Protein AF-A0A936EUE0-F1 (afdb_monomer)

Nearest PDB structures (foldseek):
  9bra-assembly1_2  TM=5.505E-01  e=9.165E+00  Mus musculus

Radius of gyration: 19.68 Å; Cα contacts (8 Å, |Δi|>4): 523; chains: 1; bounding box: 48×33×55 Å

Foldseek 3Di:
DADADDLVVLLVVVVCLDVVLAFFKKKWFADDADDPDQPDDDDHDTFWIWGAGRCFWARQDDRRKIKGDDWTKTFTAAWDFGQKMFIHHNVNPGTSDIKTEWEKDKFFFAAKFDPFFQKTFGPAPPPADFFWAKDWPQDDPRWTFHDDDGTITGIPGGRHHIDGGRTIMMTIDPPIPHYDNGRGHHGGDMDTDPIDMDGGPHD

Sequence (203 aa):
MTIQLGVTLRNALLATYESTIGTSPKRRYYSGTKPTVCSASATGTLLVEMTLPSDWMDAPSGSGGAAKLGTWSGTALADGTAGYYRIYDSAGTTCHEQGTVTQAFGLTTSGTTTAPSNVLNFASTTGVTVGMPIFGSGVLTGATVAGVTSTTVTMSAATVIGVGSGVTITFGDYTGDETMSATALTSGQTVTVDYRLLTAPGP

Structure (mmCIF, N/CA/C/O backbone):
data_AF-A0A936EUE0-F1
#
_entry.id   AF-A0A936EUE0-F1
#
loop_
_atom_site.group_PDB
_atom_site.id
_atom_site.type_symbol
_atom_site.label_atom_id
_atom_site.label_alt_id
_atom_site.label_comp_id
_atom_site.label_asym_id
_atom_site.label_entity_id
_atom_site.label_seq_id
_atom_site.pdbx_PDB_ins_code
_atom_site.Cartn_x
_atom_site.Cartn_y
_atom_site.Cartn_z
_atom_site.occupancy
_atom_site.B_iso_or_equiv
_atom_site.auth_seq_id
_atom_site.auth_comp_id
_atom_site.auth_asym_id
_atom_site.auth_atom_id
_atom_site.pdbx_PDB_model_num
ATOM 1 N N . MET A 1 1 ? 22.825 -1.059 5.328 1.00 56.56 1 MET A N 1
ATOM 2 C CA . MET A 1 1 ? 24.136 -0.372 5.357 1.00 56.56 1 MET A CA 1
ATOM 3 C C . MET A 1 1 ? 24.054 0.784 6.333 1.00 56.56 1 MET A C 1
ATOM 5 O O . MET A 1 1 ? 23.160 1.604 6.191 1.00 56.56 1 MET A O 1
ATOM 9 N N . THR A 1 2 ? 24.952 0.843 7.311 1.00 71.75 2 THR A N 1
ATOM 10 C CA . THR A 1 2 ? 25.110 1.984 8.226 1.00 71.75 2 THR A CA 1
ATOM 11 C C . THR A 1 2 ? 26.154 2.941 7.651 1.00 71.75 2 THR A C 1
ATOM 13 O O . THR A 1 2 ? 27.266 3.039 8.163 1.00 71.75 2 THR A O 1
ATOM 16 N N . ILE A 1 3 ? 25.833 3.577 6.523 1.00 81.69 3 ILE A N 1
ATOM 17 C CA . ILE A 1 3 ? 26.647 4.655 5.948 1.00 81.69 3 ILE A CA 1
ATOM 18 C C . ILE A 1 3 ? 25.795 5.913 5.838 1.00 81.69 3 ILE A C 1
ATOM 20 O O . ILE A 1 3 ? 24.583 5.819 5.638 1.00 81.69 3 ILE A O 1
ATOM 24 N N . GLN A 1 4 ? 26.430 7.074 5.962 1.00 86.69 4 GLN A N 1
ATOM 25 C CA . GLN A 1 4 ? 25.782 8.360 5.751 1.00 86.69 4 GLN A CA 1
ATOM 26 C C . GLN A 1 4 ? 26.153 8.892 4.369 1.00 86.69 4 GLN A C 1
ATOM 28 O O . GLN A 1 4 ? 27.327 8.904 3.997 1.00 86.69 4 GLN A O 1
ATOM 33 N N . LEU A 1 5 ? 25.151 9.306 3.600 1.00 89.25 5 LEU A N 1
ATOM 34 C CA . LEU A 1 5 ? 25.332 9.825 2.250 1.00 89.25 5 LEU A CA 1
ATOM 35 C C . LEU A 1 5 ? 25.067 11.330 2.249 1.00 89.25 5 LEU A C 1
ATOM 37 O O . LEU A 1 5 ? 24.089 11.794 2.828 1.00 89.25 5 LEU A O 1
ATOM 41 N N . GLY A 1 6 ? 25.913 12.097 1.561 1.00 91.00 6 GLY A N 1
ATOM 42 C CA . GLY A 1 6 ? 25.664 13.523 1.359 1.00 91.00 6 GLY A CA 1
ATOM 43 C C . GLY A 1 6 ? 24.416 13.769 0.503 1.00 91.00 6 GLY A C 1
ATOM 44 O O . GLY A 1 6 ? 24.079 12.957 -0.361 1.00 91.00 6 GLY A O 1
ATOM 45 N N . VAL A 1 7 ? 23.769 14.921 0.702 1.00 91.88 7 VAL A N 1
ATOM 46 C CA . VAL A 1 7 ? 22.520 15.320 0.019 1.00 91.88 7 VAL A CA 1
ATOM 47 C C . VAL A 1 7 ? 22.589 15.128 -1.498 1.00 91.88 7 VAL A C 1
ATOM 49 O O . VAL A 1 7 ? 21.682 14.540 -2.080 1.00 91.88 7 VAL A O 1
ATOM 52 N N . THR A 1 8 ? 23.686 15.546 -2.139 1.00 92.81 8 THR A N 1
ATOM 53 C CA . THR A 1 8 ? 23.858 15.429 -3.597 1.00 92.81 8 THR A CA 1
ATOM 54 C C . THR A 1 8 ? 23.782 13.983 -4.080 1.00 92.81 8 THR A C 1
ATOM 56 O O . THR A 1 8 ? 23.092 13.699 -5.055 1.00 92.81 8 THR A O 1
ATOM 59 N N . LEU A 1 9 ? 24.451 13.054 -3.390 1.00 92.12 9 LEU A N 1
ATOM 60 C CA . LEU A 1 9 ? 24.430 11.641 -3.768 1.00 92.12 9 LEU A CA 1
ATOM 61 C C . LEU A 1 9 ? 23.059 11.017 -3.492 1.00 92.12 9 LEU A C 1
ATOM 63 O O . LEU A 1 9 ? 22.558 10.257 -4.314 1.00 92.12 9 LEU A O 1
ATOM 67 N N . ARG A 1 10 ? 22.414 11.376 -2.378 1.00 92.81 10 ARG A N 1
ATOM 68 C CA . ARG A 1 10 ? 21.057 10.910 -2.054 1.00 92.81 10 ARG A CA 1
ATOM 69 C C . ARG A 1 10 ? 20.040 11.332 -3.112 1.00 92.81 10 ARG A C 1
ATOM 71 O O . ARG A 1 10 ? 19.268 10.500 -3.578 1.00 92.81 10 ARG A O 1
ATOM 78 N N . ASN A 1 11 ? 20.094 12.587 -3.546 1.00 92.56 11 ASN A N 1
ATOM 79 C CA . ASN A 1 11 ? 19.243 13.091 -4.620 1.00 92.56 11 ASN A CA 1
ATOM 80 C C . ASN A 1 11 ? 19.559 12.405 -5.959 1.00 92.56 11 ASN A C 1
ATOM 82 O O . ASN A 1 11 ? 18.643 12.000 -6.668 1.00 92.56 11 ASN A O 1
ATOM 86 N N . ALA A 1 12 ? 20.840 12.201 -6.285 1.00 93.62 12 ALA A N 1
ATOM 87 C CA . ALA A 1 12 ? 21.243 11.510 -7.510 1.00 93.62 12 ALA A CA 1
ATOM 88 C C . ALA A 1 12 ? 20.758 10.047 -7.563 1.00 93.62 12 ALA A C 1
ATOM 90 O O . ALA A 1 12 ? 20.361 9.575 -8.629 1.00 93.62 12 ALA A O 1
ATOM 91 N N . LEU A 1 13 ? 20.740 9.337 -6.427 1.00 93.00 13 LEU A N 1
ATOM 92 C CA . LEU A 1 13 ? 20.191 7.977 -6.345 1.00 93.00 13 LEU A CA 1
ATOM 93 C C . LEU A 1 13 ? 18.698 7.947 -6.691 1.00 93.00 13 LEU A C 1
ATOM 95 O O . LEU A 1 13 ? 18.272 7.082 -7.452 1.00 93.00 13 LEU A O 1
ATOM 99 N N . LEU A 1 14 ? 17.917 8.903 -6.183 1.00 92.62 14 LEU A N 1
ATOM 100 C CA . LEU A 1 14 ? 16.487 8.993 -6.491 1.00 92.62 14 LEU A CA 1
ATOM 101 C C . LEU A 1 14 ? 16.227 9.393 -7.949 1.00 92.62 14 LEU A C 1
ATOM 103 O O . LEU A 1 14 ? 15.373 8.794 -8.595 1.00 92.62 14 LEU A O 1
ATOM 107 N N . ALA A 1 15 ? 17.009 10.324 -8.500 1.00 93.12 15 ALA A N 1
ATOM 108 C CA . ALA A 1 15 ? 16.908 10.693 -9.914 1.00 93.12 15 ALA A CA 1
ATOM 109 C C . ALA A 1 15 ? 17.251 9.507 -10.838 1.00 93.12 15 ALA A C 1
ATOM 111 O O . ALA A 1 15 ? 16.615 9.277 -11.869 1.00 93.12 15 ALA A O 1
ATOM 112 N N . THR A 1 16 ? 18.248 8.706 -10.449 1.00 94.88 16 THR A N 1
ATOM 113 C CA . THR A 1 16 ? 18.606 7.475 -11.168 1.00 94.88 16 THR A CA 1
ATOM 114 C C . THR A 1 16 ? 17.489 6.441 -11.078 1.00 94.88 16 THR A C 1
ATOM 116 O O . THR A 1 16 ? 17.199 5.762 -12.058 1.00 94.88 16 THR A O 1
ATOM 119 N N . TYR A 1 17 ? 16.842 6.325 -9.920 1.00 94.31 17 TYR A N 1
ATOM 120 C CA . TYR A 1 17 ? 15.744 5.391 -9.708 1.00 94.31 17 TYR A CA 1
ATOM 121 C C . TYR A 1 17 ? 14.566 5.677 -10.660 1.00 94.31 17 TYR A C 1
ATOM 123 O O . TYR A 1 17 ? 14.123 4.763 -11.356 1.00 94.31 17 TYR A O 1
ATOM 131 N N . GLU A 1 18 ? 14.127 6.934 -10.776 1.00 94.19 18 GLU A N 1
ATOM 132 C CA . GLU A 1 18 ? 13.053 7.297 -11.710 1.00 94.19 18 GLU A CA 1
ATOM 133 C C . GLU A 1 18 ? 13.468 7.076 -13.171 1.00 94.19 18 GLU A C 1
ATOM 135 O O . GLU A 1 18 ? 12.763 6.405 -13.925 1.00 94.19 18 GLU A O 1
ATOM 140 N N . SER A 1 19 ? 14.648 7.565 -13.567 1.00 94.75 19 SER A N 1
ATOM 141 C CA . SER A 1 19 ? 15.127 7.434 -14.952 1.00 94.75 19 SER A CA 1
ATOM 142 C C . SER A 1 19 ? 15.381 5.986 -15.384 1.00 94.75 19 SER A C 1
ATOM 144 O O . SER A 1 19 ? 15.206 5.667 -16.558 1.00 94.75 19 SER A O 1
ATOM 146 N N . THR A 1 20 ? 15.746 5.098 -14.454 1.00 96.88 20 THR A N 1
ATOM 147 C CA . THR A 1 20 ? 15.936 3.664 -14.732 1.00 96.88 20 THR A CA 1
ATOM 148 C C . THR A 1 20 ? 14.610 2.944 -14.967 1.00 96.88 20 THR A C 1
ATOM 150 O O . THR A 1 20 ? 14.547 2.051 -15.808 1.00 96.88 20 THR A O 1
ATOM 153 N N . ILE A 1 21 ? 13.559 3.306 -14.227 1.00 97.00 21 ILE A N 1
ATOM 154 C CA . ILE A 1 21 ? 12.206 2.764 -14.433 1.00 97.00 21 ILE A CA 1
ATOM 155 C C . ILE A 1 21 ? 11.595 3.327 -15.721 1.00 97.00 21 ILE A C 1
ATOM 157 O O . ILE A 1 21 ? 10.894 2.623 -16.450 1.00 97.00 21 ILE A O 1
ATOM 161 N N . GLY A 1 22 ? 11.891 4.593 -16.011 1.00 96.75 22 GLY A N 1
ATOM 162 C CA . GLY A 1 22 ? 11.453 5.287 -17.208 1.00 96.75 22 GLY A CA 1
ATOM 163 C C . GLY A 1 22 ? 10.109 5.990 -17.044 1.00 96.75 22 GLY A C 1
ATOM 164 O O . GLY A 1 22 ? 9.566 6.141 -15.948 1.00 96.75 22 GLY A O 1
ATOM 165 N N . THR A 1 23 ? 9.588 6.462 -18.173 1.00 96.81 23 THR A N 1
ATOM 166 C CA . THR A 1 23 ? 8.367 7.266 -18.238 1.00 96.81 23 THR A CA 1
ATOM 167 C C . THR A 1 23 ? 7.121 6.398 -18.339 1.00 96.81 23 THR A C 1
ATOM 169 O O . THR A 1 23 ? 7.145 5.323 -18.931 1.00 96.81 23 THR A O 1
ATOM 172 N N . SER A 1 24 ? 5.998 6.886 -17.809 1.00 97.31 24 SER A N 1
ATOM 173 C CA . SER A 1 24 ? 4.694 6.202 -17.843 1.00 97.31 24 SER A CA 1
ATOM 174 C C . SER 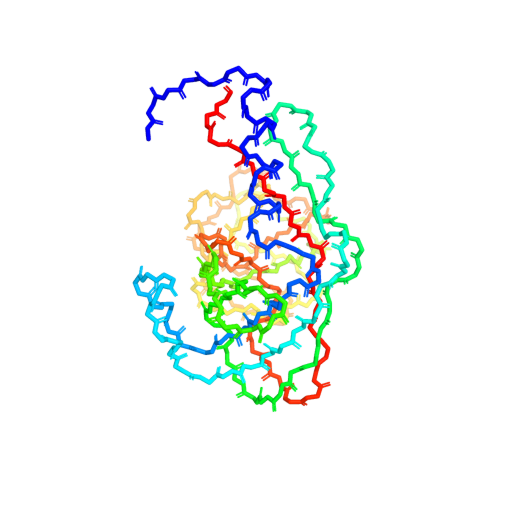A 1 24 ? 4.735 4.726 -17.400 1.00 97.31 24 SER A C 1
ATOM 176 O O . SER A 1 24 ? 4.192 3.860 -18.099 1.00 97.31 24 SER A O 1
ATOM 178 N N . PRO A 1 25 ? 5.396 4.396 -16.273 1.00 98.31 25 PRO A N 1
ATOM 179 C CA . PRO A 1 25 ? 5.511 3.017 -15.819 1.00 98.31 25 PRO A CA 1
ATOM 180 C C . PRO A 1 25 ? 4.150 2.401 -15.487 1.00 98.31 25 PRO A C 1
ATOM 182 O O . PRO A 1 25 ? 3.158 3.091 -15.222 1.00 98.31 25 PRO A O 1
ATOM 185 N N . LYS A 1 26 ? 4.107 1.068 -15.462 1.00 98.38 26 LYS A N 1
ATOM 186 C CA . LYS A 1 26 ? 2.915 0.317 -15.060 1.00 98.38 26 LYS A CA 1
ATOM 187 C C . LYS A 1 26 ? 3.018 -0.064 -13.594 1.00 98.38 26 LYS A C 1
ATOM 189 O O . LYS A 1 26 ? 3.897 -0.835 -13.212 1.00 98.38 26 LYS A O 1
ATOM 194 N N . ARG A 1 27 ? 2.087 0.410 -12.769 1.00 98.06 27 ARG A N 1
ATOM 195 C CA . ARG A 1 27 ? 1.926 -0.095 -11.401 1.00 98.06 27 ARG A CA 1
ATOM 196 C C . ARG A 1 27 ? 0.822 -1.140 -11.372 1.00 98.06 27 ARG A C 1
ATOM 198 O O . ARG A 1 27 ? -0.255 -0.935 -11.928 1.00 98.06 27 ARG A O 1
ATOM 205 N N . ARG A 1 28 ? 1.098 -2.269 -10.728 1.00 98.50 28 ARG A N 1
ATOM 206 C CA . ARG A 1 28 ? 0.184 -3.407 -10.641 1.00 98.50 28 ARG A CA 1
ATOM 207 C C . ARG A 1 28 ? 0.017 -3.865 -9.204 1.00 98.50 28 ARG A C 1
ATOM 209 O O . ARG A 1 28 ? 0.999 -3.8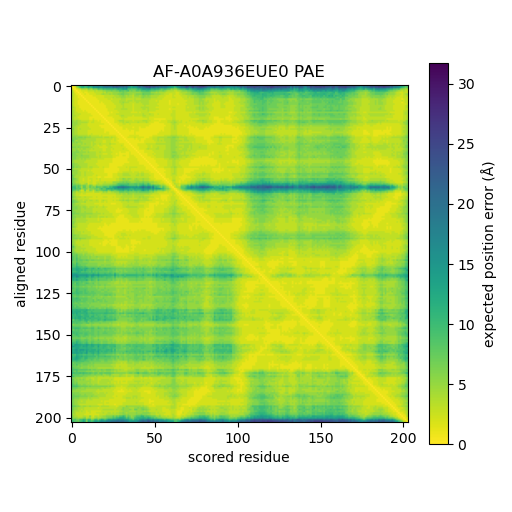98 -8.467 1.00 98.50 28 ARG A O 1
ATOM 216 N N . TYR A 1 29 ? -1.195 -4.266 -8.845 1.00 98.50 29 TYR A N 1
ATOM 217 C CA . TYR A 1 29 ? -1.501 -4.911 -7.567 1.00 98.50 29 TYR A CA 1
ATOM 218 C C . TYR A 1 29 ? -1.881 -6.360 -7.811 1.00 98.50 29 TYR A C 1
ATOM 220 O O . TYR A 1 29 ? -2.629 -6.660 -8.742 1.00 98.50 29 TYR A O 1
ATOM 228 N N . TYR A 1 30 ? -1.380 -7.245 -6.961 1.00 98.62 30 TYR A N 1
ATOM 229 C CA . TYR A 1 30 ? -1.592 -8.679 -7.062 1.00 98.62 30 TYR A CA 1
ATOM 230 C C . TYR A 1 30 ? -2.104 -9.248 -5.742 1.00 98.62 30 TYR A C 1
ATOM 232 O O . TYR A 1 30 ? -1.823 -8.719 -4.660 1.00 98.62 30 TYR A O 1
ATOM 240 N N . SER A 1 31 ? -2.843 -10.350 -5.837 1.00 98.31 31 SER A N 1
ATOM 241 C CA . SER A 1 31 ? -3.194 -11.160 -4.675 1.00 98.31 31 SER A CA 1
ATOM 242 C C . SER A 1 31 ? -2.037 -12.061 -4.232 1.00 98.31 31 SER A C 1
ATOM 244 O O . SER A 1 31 ? -1.100 -12.331 -4.982 1.00 98.31 31 SER A O 1
ATOM 246 N N . GLY A 1 32 ? -2.125 -12.568 -3.003 1.00 96.62 32 GLY A N 1
ATOM 247 C CA . GLY A 1 32 ? -1.146 -13.509 -2.462 1.00 96.62 32 GLY A CA 1
ATOM 248 C C . GLY A 1 32 ? 0.159 -12.843 -2.025 1.00 96.62 32 GLY A C 1
ATOM 249 O O . GLY A 1 32 ? 0.198 -11.661 -1.690 1.00 96.62 32 GLY A O 1
ATOM 250 N N . THR A 1 33 ? 1.231 -13.631 -1.968 1.00 96.25 33 THR A N 1
ATOM 251 C CA . THR A 1 33 ? 2.524 -13.187 -1.442 1.00 96.25 33 THR A CA 1
ATOM 252 C C . THR A 1 33 ? 3.436 -12.668 -2.543 1.00 96.25 33 THR A C 1
ATOM 254 O O . THR A 1 33 ? 3.548 -13.265 -3.615 1.00 96.25 33 THR A O 1
ATOM 257 N N . LYS A 1 34 ? 4.137 -11.571 -2.239 1.00 97.62 34 LYS A N 1
ATOM 258 C CA . LYS A 1 34 ? 5.183 -10.991 -3.085 1.00 97.62 34 LYS A CA 1
ATOM 259 C C . LYS A 1 34 ? 6.245 -12.050 -3.428 1.00 97.62 34 LYS A C 1
ATOM 261 O O . LYS A 1 34 ? 6.766 -12.676 -2.501 1.00 97.62 34 LYS A O 1
ATOM 266 N N . PRO A 1 35 ? 6.630 -12.228 -4.705 1.00 97.81 35 PRO A N 1
ATOM 267 C CA . PRO A 1 35 ? 7.762 -13.082 -5.063 1.00 97.81 35 PRO A CA 1
ATOM 268 C C . PRO A 1 35 ? 9.060 -12.607 -4.404 1.00 97.81 35 PRO A C 1
ATOM 270 O O . PRO A 1 35 ? 9.194 -11.438 -4.058 1.00 97.81 35 PRO A O 1
ATOM 273 N N . THR A 1 36 ? 10.060 -13.475 -4.264 1.00 97.31 36 THR A N 1
ATOM 274 C CA . THR A 1 36 ? 11.298 -13.124 -3.540 1.00 97.31 36 THR A CA 1
ATOM 275 C C . THR A 1 36 ? 12.115 -12.021 -4.221 1.00 97.31 36 THR A C 1
ATOM 277 O O . THR A 1 36 ? 12.719 -11.197 -3.540 1.00 97.31 36 THR A O 1
ATOM 280 N N . VAL A 1 37 ? 12.118 -11.968 -5.556 1.00 96.69 37 VAL A N 1
ATOM 281 C CA . VAL A 1 37 ? 12.894 -10.994 -6.344 1.00 96.69 37 VAL A CA 1
ATOM 282 C C . VAL A 1 37 ? 12.076 -10.454 -7.519 1.00 96.69 37 VAL A C 1
ATOM 284 O O . VAL A 1 37 ? 11.204 -11.152 -8.038 1.00 96.69 37 VAL A O 1
ATOM 287 N N . CYS A 1 38 ? 12.379 -9.231 -7.973 1.00 96.19 38 CYS A N 1
ATOM 288 C CA . CYS A 1 38 ? 11.671 -8.584 -9.087 1.00 96.19 38 CYS A CA 1
ATOM 289 C C . CYS A 1 38 ? 11.765 -9.369 -10.405 1.00 96.19 38 CYS A C 1
AT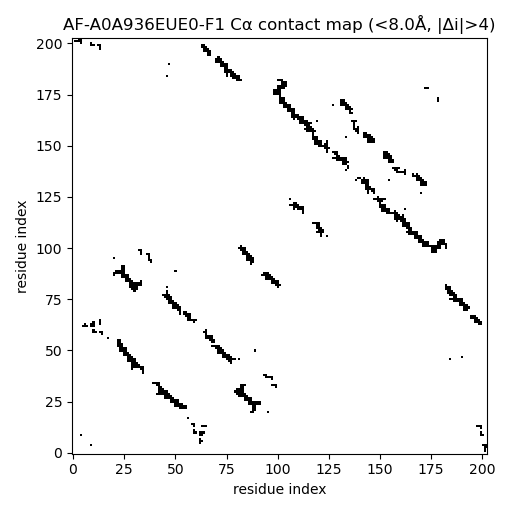OM 291 O O . CYS A 1 38 ? 10.818 -9.369 -11.183 1.00 96.19 38 CYS A O 1
ATOM 293 N N . SER A 1 39 ? 12.880 -10.062 -10.652 1.00 96.50 39 SER A N 1
ATOM 294 C CA . SER A 1 39 ? 13.073 -10.856 -11.873 1.00 96.50 39 SER A CA 1
ATOM 295 C C . SER A 1 39 ? 12.218 -12.126 -11.923 1.00 96.50 39 SER A C 1
ATOM 297 O O . SER A 1 39 ? 12.084 -12.724 -12.988 1.00 96.50 39 SER A O 1
ATOM 299 N N . ALA A 1 40 ? 11.632 -12.550 -10.799 1.00 97.56 40 ALA A N 1
ATOM 300 C CA . ALA A 1 40 ? 10.715 -13.679 -10.774 1.00 97.56 40 ALA A CA 1
ATOM 301 C C . ALA A 1 40 ? 9.333 -13.276 -11.310 1.00 97.56 40 ALA A C 1
ATOM 303 O O . ALA A 1 40 ? 8.843 -12.164 -11.061 1.00 97.56 40 ALA A O 1
ATOM 304 N N . SER A 1 41 ? 8.669 -14.213 -11.988 1.00 96.44 41 SER A N 1
ATOM 305 C CA . SER A 1 41 ? 7.282 -14.059 -12.432 1.00 96.44 41 SER A CA 1
ATOM 306 C C . SER A 1 41 ? 6.362 -13.653 -11.281 1.00 96.44 41 SER A C 1
ATOM 308 O O . SER A 1 41 ? 6.569 -14.046 -10.132 1.00 96.44 41 SER A O 1
ATOM 310 N N . ALA A 1 42 ? 5.345 -12.850 -11.598 1.00 97.44 42 ALA A N 1
ATOM 311 C CA . ALA A 1 42 ? 4.313 -12.501 -10.630 1.00 97.44 42 ALA A CA 1
ATOM 312 C C . ALA A 1 42 ? 3.555 -13.761 -10.182 1.00 97.44 42 ALA A C 1
ATOM 314 O O . ALA A 1 42 ? 3.350 -14.688 -10.967 1.00 97.44 42 ALA A O 1
ATOM 315 N N . THR A 1 43 ? 3.151 -13.778 -8.920 1.00 97.31 43 THR A N 1
ATOM 316 C CA . THR A 1 43 ? 2.335 -14.814 -8.286 1.00 97.31 43 THR A CA 1
ATOM 317 C C . THR A 1 43 ? 0.907 -14.299 -8.088 1.00 97.31 43 THR A C 1
ATOM 319 O O . THR A 1 43 ? 0.643 -13.100 -8.139 1.00 97.31 43 THR A O 1
ATOM 322 N N . GLY A 1 44 ? -0.045 -15.207 -7.872 1.00 97.56 44 GLY A N 1
ATOM 323 C CA . GLY A 1 44 ? -1.440 -14.824 -7.638 1.00 97.56 44 GLY A CA 1
ATOM 324 C C . GLY A 1 44 ? -2.123 -14.172 -8.846 1.00 97.56 44 GLY A C 1
ATOM 325 O O . GLY A 1 44 ? -1.716 -14.342 -9.996 1.00 97.56 44 GLY A O 1
ATOM 326 N N . THR A 1 45 ? -3.206 -13.450 -8.569 1.00 98.25 45 THR A N 1
ATOM 327 C CA . THR A 1 45 ? -4.074 -12.818 -9.571 1.00 98.25 45 THR A CA 1
ATOM 328 C C . THR A 1 45 ? -3.722 -11.345 -9.702 1.00 98.25 45 THR A C 1
ATOM 330 O O . THR A 1 45 ? -3.583 -10.659 -8.692 1.00 98.25 45 THR A O 1
ATOM 333 N N . LEU A 1 46 ? -3.629 -10.837 -10.933 1.00 98.38 46 LEU A N 1
ATOM 334 C CA . LEU A 1 46 ? -3.556 -9.398 -11.184 1.00 98.38 46 LEU A CA 1
ATOM 335 C C . LEU A 1 46 ? -4.901 -8.752 -10.824 1.00 98.38 46 LEU A C 1
ATOM 337 O O . LEU A 1 46 ? -5.910 -9.025 -11.470 1.00 98.38 46 LEU A O 1
ATOM 341 N N . LEU A 1 47 ? -4.904 -7.898 -9.804 1.00 98.56 47 LEU A N 1
ATOM 342 C CA . LEU A 1 47 ? -6.108 -7.228 -9.315 1.00 98.56 47 LEU A CA 1
ATOM 343 C C . LEU A 1 47 ? -6.276 -5.835 -9.905 1.00 98.56 47 LEU A C 1
ATOM 345 O O . LEU A 1 47 ? -7.399 -5.427 -10.153 1.00 98.56 47 LEU A O 1
ATOM 349 N N . VAL A 1 48 ? -5.191 -5.096 -10.134 1.00 98.50 48 VAL A N 1
ATOM 350 C CA . VAL A 1 48 ? -5.235 -3.733 -10.688 1.00 98.50 48 VAL A CA 1
ATOM 351 C C . VAL A 1 48 ? -4.030 -3.536 -11.590 1.00 98.50 48 VAL A C 1
ATOM 353 O O . VAL A 1 48 ? -2.921 -3.919 -11.220 1.00 98.50 48 VAL A O 1
ATOM 356 N N . GLU A 1 49 ? -4.225 -2.870 -12.723 1.00 97.94 49 GLU A N 1
ATOM 357 C CA . GLU A 1 49 ? -3.151 -2.245 -13.492 1.00 97.94 49 GLU A CA 1
ATOM 358 C C . GLU A 1 49 ? -3.465 -0.757 -13.670 1.00 97.94 49 GLU A C 1
ATOM 360 O O . GLU A 1 49 ? -4.576 -0.386 -14.046 1.00 97.94 49 GLU A O 1
ATOM 365 N N . MET A 1 50 ? -2.479 0.097 -13.408 1.00 97.50 50 MET A N 1
ATOM 366 C CA . MET A 1 50 ? -2.546 1.531 -13.671 1.00 97.50 50 MET A CA 1
ATOM 367 C C . MET A 1 50 ? -1.316 1.986 -14.451 1.00 97.50 50 MET A C 1
ATOM 369 O O . MET A 1 50 ? -0.200 1.514 -14.222 1.00 97.50 50 MET A O 1
ATOM 373 N N . THR A 1 51 ? -1.531 2.920 -15.374 1.00 98.12 51 THR A N 1
ATOM 374 C CA . THR A 1 51 ? -0.448 3.616 -16.079 1.00 98.12 51 THR A CA 1
ATOM 375 C C . THR A 1 51 ? -0.163 4.895 -15.317 1.00 98.12 51 THR A C 1
ATOM 377 O O . THR A 1 51 ? -1.071 5.708 -15.144 1.00 98.12 51 THR A O 1
ATOM 380 N N . LEU A 1 52 ? 1.060 5.048 -14.818 1.00 97.62 52 LEU A N 1
ATOM 381 C CA . LEU A 1 52 ? 1.451 6.262 -14.110 1.00 97.62 52 LEU A CA 1
ATOM 382 C C . LEU A 1 52 ? 1.686 7.405 -15.115 1.00 97.62 52 LEU A C 1
ATOM 384 O O . LEU A 1 52 ? 1.857 7.143 -16.310 1.00 97.62 52 LEU A O 1
ATOM 388 N N . PRO A 1 53 ? 1.691 8.671 -14.667 1.00 97.19 53 PRO A N 1
ATOM 389 C CA . PRO A 1 53 ? 2.085 9.793 -15.514 1.00 97.19 53 PRO A CA 1
ATOM 390 C C . PRO A 1 53 ? 3.496 9.620 -16.103 1.00 97.19 53 PRO A C 1
ATOM 392 O O . PRO A 1 53 ? 4.316 8.861 -15.587 1.00 97.19 53 PRO A O 1
ATOM 395 N N . SER A 1 54 ? 3.795 10.344 -17.187 1.00 95.62 54 SER A N 1
ATOM 396 C CA . SER A 1 54 ? 5.140 10.321 -17.781 1.00 95.62 54 SER A CA 1
ATOM 397 C C . SER A 1 54 ? 6.207 10.781 -16.790 1.00 95.62 54 SER A C 1
ATOM 399 O O . SER A 1 54 ? 7.263 10.162 -16.722 1.00 95.62 54 SER A O 1
ATOM 401 N N . ASP A 1 55 ? 5.895 11.846 -16.055 1.00 95.00 55 ASP A N 1
ATOM 402 C CA . ASP A 1 55 ? 6.655 12.367 -14.924 1.00 95.00 55 ASP A CA 1
ATOM 403 C C . ASP A 1 55 ? 5.895 11.991 -13.650 1.00 95.00 55 ASP A C 1
ATOM 405 O O . ASP A 1 55 ? 4.817 12.531 -13.374 1.00 95.00 55 ASP A O 1
ATOM 409 N N . TRP A 1 56 ? 6.360 10.944 -12.972 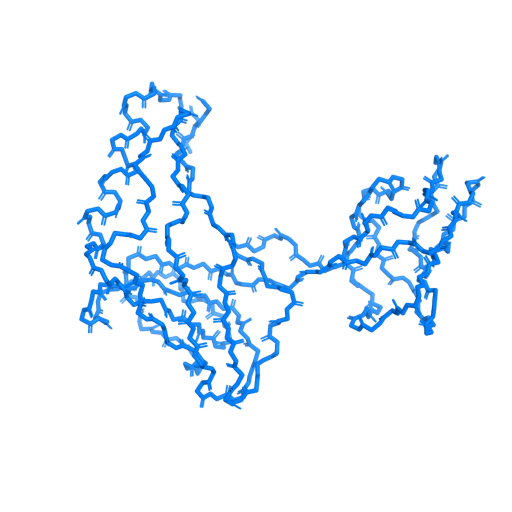1.00 95.06 56 TRP A N 1
ATOM 410 C CA . TRP A 1 56 ? 5.601 10.291 -11.909 1.00 95.06 56 TRP A CA 1
ATOM 411 C C . TRP A 1 56 ? 6.205 10.549 -10.535 1.00 95.06 56 TRP A C 1
ATOM 413 O O . TRP A 1 56 ? 5.487 10.390 -9.548 1.00 95.06 56 TRP A O 1
ATOM 423 N N . MET A 1 57 ? 7.452 11.008 -10.433 1.00 94.56 57 MET A N 1
ATOM 424 C CA . MET A 1 57 ? 8.056 11.432 -9.176 1.00 94.56 57 MET A CA 1
ATOM 425 C C . MET A 1 57 ? 8.516 12.876 -9.226 1.00 94.56 57 MET A C 1
ATOM 427 O O . MET A 1 57 ? 8.951 13.385 -10.243 1.00 94.56 57 MET A O 1
ATOM 431 N N . ASP A 1 58 ? 8.441 13.536 -8.079 1.00 94.44 58 ASP A N 1
ATOM 432 C CA . ASP A 1 58 ? 8.990 14.871 -7.942 1.00 94.44 58 ASP A CA 1
ATOM 433 C C . ASP A 1 58 ? 10.515 14.818 -8.001 1.00 94.44 58 ASP A C 1
ATOM 435 O O . ASP A 1 58 ? 11.145 13.838 -7.577 1.00 94.44 58 ASP A O 1
ATOM 439 N N . ALA A 1 59 ? 11.109 15.911 -8.471 1.00 90.00 59 ALA A N 1
ATOM 440 C CA . ALA A 1 59 ? 12.548 16.055 -8.476 1.00 90.00 59 ALA A CA 1
ATOM 441 C C . ALA A 1 59 ? 13.083 15.861 -7.040 1.00 90.00 59 ALA A C 1
ATOM 443 O O . ALA A 1 59 ? 12.568 16.475 -6.098 1.00 90.00 59 ALA A O 1
ATOM 444 N N . PRO A 1 60 ? 14.130 15.039 -6.838 1.00 90.12 60 PRO A N 1
ATOM 445 C CA . PRO A 1 60 ? 14.634 14.753 -5.502 1.00 90.12 60 PRO A CA 1
ATOM 446 C C . PRO A 1 60 ? 15.029 16.026 -4.746 1.00 90.12 60 PRO A C 1
ATOM 448 O O . PRO A 1 60 ? 15.891 16.790 -5.190 1.00 90.12 60 PRO A O 1
ATOM 451 N N . SER A 1 61 ? 14.430 16.243 -3.577 1.00 81.69 61 SER A N 1
ATOM 452 C CA . SER A 1 61 ? 14.607 17.452 -2.771 1.00 81.69 61 SER A CA 1
ATOM 453 C C . SER A 1 61 ? 14.733 17.122 -1.276 1.00 81.69 61 SER A C 1
ATOM 455 O O . SER A 1 61 ? 14.604 15.970 -0.861 1.00 81.69 61 SER A O 1
ATOM 457 N N . GLY A 1 62 ? 15.083 18.120 -0.452 1.00 72.38 62 GLY A N 1
ATOM 458 C CA . GLY A 1 62 ? 14.998 18.004 1.013 1.00 72.38 62 GLY A CA 1
ATOM 459 C C . GLY A 1 62 ? 15.831 16.885 1.654 1.00 72.38 62 GLY A C 1
ATOM 460 O O . GLY A 1 62 ? 15.374 16.275 2.614 1.00 72.38 62 GLY A O 1
ATOM 461 N N . SER A 1 63 ? 17.042 16.625 1.142 1.00 77.88 63 SER A N 1
ATOM 462 C CA . SER A 1 63 ? 17.941 15.548 1.603 1.00 77.88 63 SER A CA 1
ATOM 463 C C . SER A 1 63 ? 17.474 14.134 1.241 1.00 77.88 63 SER A C 1
ATOM 465 O O . SER A 1 63 ? 17.477 13.238 2.079 1.00 77.88 63 SER A O 1
ATOM 467 N N . GLY A 1 64 ? 17.139 13.904 -0.031 1.00 81.44 64 GLY A N 1
ATOM 468 C CA . GLY A 1 64 ? 16.855 12.566 -0.544 1.00 81.44 64 GLY A CA 1
ATOM 469 C C . GLY A 1 64 ? 15.415 12.115 -0.335 1.00 81.44 64 GLY A C 1
ATOM 470 O O . GLY A 1 64 ? 15.210 10.959 0.029 1.00 81.44 64 GLY A O 1
ATOM 471 N N . GLY A 1 65 ? 14.440 12.996 -0.564 1.00 90.06 65 GLY A N 1
ATOM 472 C CA . GLY A 1 65 ? 13.024 12.651 -0.692 1.00 90.06 65 GLY A CA 1
ATOM 473 C C . GLY A 1 65 ? 12.502 12.927 -2.104 1.00 90.06 65 GLY A C 1
ATOM 474 O O . GLY A 1 65 ? 12.880 13.924 -2.713 1.00 90.06 65 GLY A O 1
ATOM 475 N N . ALA A 1 66 ? 11.631 12.060 -2.616 1.00 92.56 66 ALA A N 1
ATOM 476 C CA . ALA A 1 66 ? 10.902 12.279 -3.865 1.00 92.56 66 ALA A CA 1
ATOM 477 C C . ALA A 1 66 ? 9.456 11.790 -3.707 1.00 92.56 66 ALA A C 1
ATOM 479 O O . ALA A 1 66 ? 9.205 10.603 -3.465 1.00 92.56 66 ALA A O 1
ATOM 480 N N . ALA A 1 67 ? 8.506 12.723 -3.766 1.00 94.38 67 ALA A N 1
ATOM 481 C CA . ALA A 1 67 ? 7.083 12.433 -3.630 1.00 94.38 67 ALA A CA 1
ATOM 482 C C . ALA A 1 67 ? 6.486 11.967 -4.963 1.00 94.38 67 ALA A C 1
ATOM 484 O O . ALA A 1 67 ? 7.023 12.241 -6.031 1.00 94.38 67 ALA A O 1
ATOM 485 N N . LYS A 1 68 ? 5.348 11.278 -4.913 1.00 94.56 68 LYS A N 1
ATOM 486 C CA . LYS A 1 68 ? 4.536 11.000 -6.103 1.00 94.56 68 LYS A CA 1
ATOM 487 C C . LYS A 1 68 ? 4.057 12.310 -6.755 1.00 94.56 68 LYS A C 1
ATOM 489 O O . LYS A 1 68 ? 3.530 13.180 -6.063 1.00 94.56 68 LYS A O 1
ATOM 494 N N . LEU A 1 69 ? 4.107 12.375 -8.085 1.00 95.31 69 LEU A N 1
ATOM 495 C CA . LEU A 1 69 ? 3.435 13.386 -8.902 1.00 95.31 69 LEU A CA 1
ATOM 496 C C . LEU A 1 69 ? 2.214 12.824 -9.631 1.00 95.31 69 LEU A C 1
ATOM 498 O O . LEU A 1 69 ? 2.122 11.639 -9.961 1.00 95.31 69 LEU A O 1
ATOM 502 N N . GLY A 1 70 ? 1.261 13.717 -9.895 1.00 95.00 70 GLY A N 1
ATOM 503 C CA . GLY A 1 70 ? 0.049 13.422 -10.647 1.00 95.00 70 GLY A CA 1
ATOM 504 C C . GLY A 1 70 ? -0.890 12.419 -9.970 1.00 95.00 70 GLY A C 1
ATOM 505 O O . GLY A 1 70 ? -0.801 12.111 -8.776 1.00 95.00 70 GLY A O 1
ATOM 506 N N . THR A 1 71 ? -1.846 11.922 -10.751 1.00 95.12 71 THR A N 1
ATOM 507 C CA . THR A 1 71 ? -2.838 10.947 -10.284 1.00 95.12 71 THR A CA 1
ATOM 508 C C . THR A 1 71 ? -2.366 9.545 -10.623 1.00 95.12 71 THR A C 1
ATOM 510 O O . THR A 1 71 ? -2.049 9.258 -11.773 1.00 95.12 71 THR A O 1
ATOM 513 N N . TRP A 1 72 ? -2.305 8.674 -9.618 1.00 96.62 72 TRP A N 1
ATOM 514 C CA . TRP A 1 72 ? -2.014 7.255 -9.800 1.00 96.62 72 TRP A CA 1
ATOM 515 C C . TRP A 1 72 ? -3.287 6.502 -9.450 1.00 96.62 72 TRP A C 1
ATOM 517 O O . TRP A 1 72 ? -3.604 6.331 -8.273 1.00 96.62 72 TRP A O 1
ATOM 527 N N . SER A 1 73 ? -4.047 6.125 -10.472 1.00 96.38 73 SER A N 1
ATOM 528 C CA . SER A 1 73 ? -5.335 5.464 -10.301 1.00 96.38 73 SER A CA 1
ATOM 529 C C . SER A 1 73 ? -5.542 4.382 -11.348 1.00 96.38 73 SER A C 1
ATOM 531 O O . SER A 1 73 ? -5.134 4.538 -12.499 1.00 96.38 73 SER A O 1
ATOM 533 N N . GLY A 1 74 ? -6.223 3.313 -10.961 1.00 96.75 74 GLY A N 1
ATOM 534 C CA . GLY A 1 74 ? -6.639 2.237 -11.850 1.00 96.75 74 GLY A CA 1
ATOM 535 C C . GLY A 1 74 ? -7.987 1.672 -11.432 1.00 96.75 74 GLY A C 1
ATOM 536 O O . GLY A 1 74 ? -8.540 2.044 -10.398 1.00 96.75 74 GLY A O 1
ATOM 537 N N . THR A 1 75 ? -8.506 0.755 -12.237 1.00 97.56 75 THR A N 1
ATOM 538 C CA . THR A 1 75 ? -9.736 0.025 -11.929 1.00 97.56 75 THR A CA 1
ATOM 539 C C . THR A 1 75 ? -9.381 -1.411 -11.576 1.00 97.56 75 THR A C 1
ATOM 541 O O . THR A 1 75 ? -8.544 -2.030 -12.237 1.00 97.56 75 THR A O 1
ATOM 544 N N . ALA A 1 76 ? -10.012 -1.942 -10.533 1.00 98.19 76 ALA A N 1
ATOM 545 C CA . ALA A 1 76 ? -9.892 -3.339 -10.170 1.00 98.19 76 ALA A CA 1
ATOM 546 C C . ALA A 1 76 ? -10.430 -4.229 -11.299 1.00 98.19 76 ALA A C 1
ATOM 548 O O . ALA A 1 76 ? -11.567 -4.086 -11.746 1.00 98.19 76 ALA A O 1
ATOM 549 N N . LEU A 1 77 ? -9.590 -5.142 -11.768 1.00 98.25 77 LEU A N 1
ATOM 550 C CA . LEU A 1 77 ? -9.862 -6.079 -12.853 1.00 98.25 77 LEU A CA 1
ATOM 551 C C . LEU A 1 77 ? -10.580 -7.333 -12.340 1.00 98.25 77 LEU A C 1
ATOM 553 O O . LEU A 1 77 ? -11.344 -7.953 -13.074 1.00 98.25 77 LEU A O 1
ATOM 557 N N . ALA A 1 78 ? -10.362 -7.689 -11.074 1.00 97.69 78 ALA A N 1
ATOM 558 C CA . ALA A 1 78 ? -10.924 -8.872 -10.439 1.00 97.69 78 ALA A CA 1
ATOM 559 C C . ALA A 1 78 ? -11.179 -8.632 -8.948 1.00 97.69 78 ALA A C 1
ATOM 561 O O . ALA A 1 78 ? -10.545 -7.774 -8.329 1.00 97.69 78 ALA A O 1
ATOM 562 N N . ASP A 1 79 ? -12.077 -9.434 -8.382 1.00 97.94 79 ASP A N 1
ATOM 563 C CA . ASP A 1 79 ? -12.273 -9.501 -6.938 1.00 97.94 79 ASP A CA 1
ATOM 564 C C . ASP A 1 79 ? -11.053 -10.151 -6.274 1.00 97.94 79 ASP A C 1
ATOM 566 O O . ASP A 1 79 ? -10.504 -11.141 -6.770 1.00 97.94 79 ASP A O 1
ATOM 570 N N . GLY A 1 80 ? -10.638 -9.626 -5.125 1.00 97.50 80 GLY A N 1
ATOM 571 C CA . GLY A 1 80 ? -9.579 -10.241 -4.334 1.00 97.50 80 GLY A CA 1
ATOM 572 C C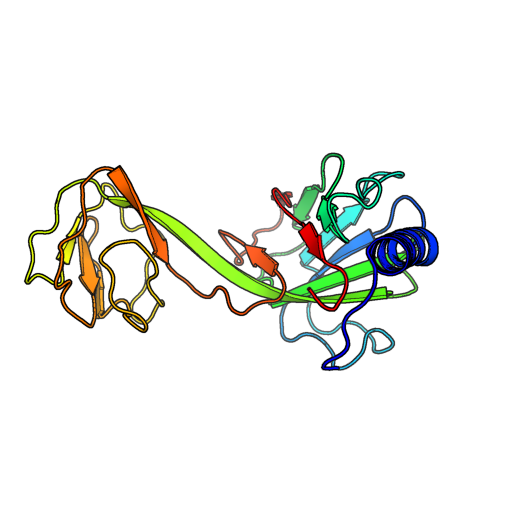 . GLY A 1 80 ? -8.918 -9.295 -3.347 1.00 97.50 80 GLY A C 1
ATOM 573 O O . GLY A 1 80 ? -9.159 -8.093 -3.341 1.00 97.50 80 GLY A O 1
ATOM 574 N N . THR A 1 81 ? -8.057 -9.849 -2.499 1.00 97.25 81 THR A N 1
ATOM 575 C CA . THR A 1 81 ? -7.287 -9.072 -1.525 1.00 97.25 81 THR A CA 1
ATOM 576 C C . THR A 1 81 ? -5.901 -8.761 -2.078 1.00 97.25 81 THR A C 1
ATOM 578 O O . THR A 1 81 ? -5.137 -9.684 -2.366 1.00 97.25 81 THR A O 1
ATOM 581 N N . ALA A 1 82 ? -5.569 -7.477 -2.214 1.00 97.94 82 ALA A N 1
ATOM 582 C CA . ALA A 1 82 ? -4.233 -7.030 -2.592 1.00 97.94 82 ALA A CA 1
ATOM 583 C C . ALA A 1 82 ? -3.226 -7.387 -1.491 1.00 97.94 82 ALA A C 1
ATOM 585 O O . ALA A 1 82 ? -3.377 -6.958 -0.349 1.00 97.94 82 ALA A O 1
ATOM 586 N N . GLY A 1 83 ? -2.217 -8.188 -1.838 1.00 97.69 83 GLY A N 1
ATOM 587 C CA . GLY A 1 83 ? -1.146 -8.591 -0.920 1.00 97.69 83 GLY A CA 1
ATOM 588 C C . GLY A 1 83 ? 0.210 -7.975 -1.261 1.00 97.69 83 GLY A C 1
ATOM 589 O O . GLY A 1 83 ? 1.071 -7.834 -0.391 1.00 97.69 83 GLY A O 1
ATOM 590 N N . TYR A 1 84 ? 0.420 -7.576 -2.518 1.00 98.38 84 TYR A N 1
ATOM 591 C CA . TYR A 1 84 ? 1.640 -6.894 -2.934 1.00 98.38 84 TYR A CA 1
ATOM 592 C C . TYR A 1 84 ? 1.426 -6.043 -4.190 1.00 98.38 84 TYR A C 1
ATOM 594 O O . TYR A 1 84 ? 0.492 -6.265 -4.966 1.00 98.38 84 TYR A O 1
ATOM 602 N N . TYR A 1 85 ? 2.322 -5.083 -4.405 1.00 98.25 85 TYR A N 1
ATOM 603 C CA . TYR A 1 85 ? 2.390 -4.281 -5.620 1.00 98.25 85 TYR A CA 1
ATOM 604 C C . TYR A 1 85 ? 3.702 -4.518 -6.367 1.00 98.25 85 TYR A C 1
ATOM 606 O O . TYR A 1 85 ? 4.702 -4.979 -5.806 1.00 98.25 85 TYR A O 1
ATOM 614 N N . ARG A 1 86 ? 3.700 -4.166 -7.650 1.00 98.44 86 ARG A N 1
ATOM 615 C CA . ARG A 1 86 ? 4.887 -4.091 -8.502 1.00 98.44 86 ARG A CA 1
ATOM 616 C C . ARG A 1 86 ? 4.864 -2.838 -9.362 1.00 98.44 86 ARG A C 1
ATOM 618 O O . ARG A 1 86 ? 3.792 -2.415 -9.794 1.00 98.44 86 ARG A O 1
ATOM 625 N N . ILE A 1 87 ? 6.042 -2.285 -9.636 1.00 98.12 87 ILE A N 1
ATOM 626 C CA . ILE A 1 87 ? 6.248 -1.234 -10.638 1.00 98.12 87 ILE A CA 1
ATOM 627 C C . ILE A 1 87 ? 7.096 -1.815 -11.761 1.00 98.12 87 ILE A C 1
ATOM 629 O O . ILE A 1 87 ? 8.193 -2.334 -11.531 1.00 98.12 87 ILE A O 1
ATOM 633 N N . TYR A 1 88 ? 6.551 -1.737 -12.966 1.00 98.50 88 TYR A N 1
ATOM 634 C CA . TYR A 1 88 ? 7.169 -2.181 -14.199 1.00 98.50 88 TYR A CA 1
ATOM 635 C C . TYR A 1 88 ? 7.550 -0.990 -15.078 1.00 98.50 88 TYR A C 1
ATOM 637 O O . TYR A 1 88 ? 7.000 0.100 -14.918 1.00 98.50 88 TYR A O 1
ATOM 645 N N . ASP A 1 89 ? 8.432 -1.232 -16.045 1.00 98.06 89 ASP A N 1
ATOM 646 C CA . ASP A 1 89 ? 8.626 -0.348 -17.197 1.00 98.06 89 ASP A CA 1
ATOM 647 C C . ASP A 1 89 ? 7.299 -0.055 -17.941 1.00 98.06 89 ASP A C 1
ATOM 649 O O . ASP A 1 89 ? 6.248 -0.659 -17.688 1.00 98.06 89 ASP A O 1
ATOM 653 N N . SER A 1 90 ? 7.327 0.891 -18.880 1.00 97.81 90 SER A N 1
ATOM 654 C CA . SER A 1 90 ? 6.142 1.288 -19.659 1.00 97.81 90 SER A CA 1
ATOM 655 C C . SER A 1 90 ? 5.550 0.156 -20.504 1.00 97.81 90 SER A C 1
ATOM 657 O O . SER A 1 90 ? 4.337 0.119 -20.731 1.00 97.81 90 SER A O 1
ATOM 659 N N . ALA A 1 91 ? 6.389 -0.793 -20.931 1.00 97.12 91 ALA A N 1
ATOM 660 C CA . ALA A 1 91 ? 5.982 -1.994 -21.654 1.00 97.12 91 ALA A CA 1
ATOM 661 C C . ALA A 1 91 ? 5.314 -3.046 -20.745 1.00 97.12 91 ALA A C 1
ATOM 663 O O . ALA A 1 91 ? 4.669 -3.970 -21.243 1.00 97.12 91 ALA A O 1
ATOM 664 N N . GLY A 1 92 ? 5.431 -2.917 -19.419 1.00 96.69 92 GLY A N 1
ATOM 665 C CA . GLY A 1 92 ? 4.891 -3.868 -18.452 1.00 96.69 92 GLY A CA 1
ATOM 666 C C . GLY A 1 92 ? 5.658 -5.194 -18.398 1.00 96.69 92 GLY A C 1
ATOM 667 O O . GLY A 1 92 ? 5.085 -6.195 -17.951 1.00 96.69 92 GLY A O 1
ATOM 668 N N . THR A 1 93 ? 6.911 -5.207 -18.865 1.00 96.00 93 THR A N 1
ATOM 669 C CA . THR A 1 93 ? 7.765 -6.392 -19.035 1.00 96.00 93 THR A CA 1
ATOM 670 C C . THR A 1 93 ? 8.805 -6.542 -17.932 1.00 96.00 93 THR A C 1
ATOM 672 O O . THR A 1 93 ? 8.945 -7.630 -17.372 1.00 96.00 93 THR A O 1
ATOM 675 N N . THR A 1 94 ? 9.503 -5.464 -17.569 1.00 97.81 94 THR A N 1
ATOM 676 C CA . THR A 1 94 ? 10.578 -5.499 -16.566 1.00 97.81 94 THR A CA 1
ATOM 677 C C . THR A 1 94 ? 10.062 -4.974 -15.240 1.00 97.81 94 THR A C 1
ATOM 679 O O . THR A 1 94 ? 9.630 -3.830 -15.161 1.00 97.81 94 THR A O 1
ATOM 682 N N . CYS A 1 95 ? 10.097 -5.792 -14.187 1.00 98.12 95 CYS A N 1
ATOM 683 C CA . CYS A 1 95 ? 9.779 -5.341 -12.832 1.00 98.12 95 CYS A CA 1
ATOM 684 C C . CYS A 1 95 ? 11.007 -4.655 -12.224 1.00 98.12 95 CYS A C 1
ATOM 686 O O . CYS A 1 95 ? 12.064 -5.276 -12.108 1.00 98.12 95 CYS A O 1
ATOM 688 N N . HIS A 1 96 ? 10.854 -3.412 -11.780 1.00 97.38 96 HIS A N 1
ATOM 689 C CA . HIS A 1 96 ? 11.926 -2.643 -11.140 1.00 97.38 96 HIS A CA 1
ATOM 690 C C . HIS A 1 96 ? 11.755 -2.553 -9.625 1.00 97.38 96 HIS A C 1
ATOM 692 O O . HIS A 1 96 ? 12.737 -2.491 -8.891 1.00 97.38 96 HIS A O 1
ATOM 698 N N . GLU A 1 97 ? 10.517 -2.623 -9.140 1.00 96.62 97 GLU A N 1
ATOM 699 C CA . GLU A 1 97 ? 10.209 -2.599 -7.714 1.00 96.62 97 GLU A CA 1
ATOM 700 C C . GLU A 1 97 ? 9.053 -3.527 -7.391 1.00 96.62 97 GLU A C 1
ATOM 702 O O . GLU A 1 97 ? 8.108 -3.669 -8.168 1.00 96.62 97 GLU A O 1
ATOM 707 N N . GLN A 1 98 ? 9.107 -4.104 -6.196 1.00 97.81 98 GLN A N 1
ATOM 708 C CA . GLN A 1 98 ? 7.994 -4.816 -5.605 1.00 97.81 98 GLN A CA 1
ATOM 709 C C . GLN A 1 98 ? 7.928 -4.563 -4.099 1.00 97.81 98 GLN A C 1
ATOM 711 O O . GLN A 1 98 ? 8.941 -4.654 -3.397 1.00 97.81 98 GLN A O 1
ATOM 716 N N . GLY A 1 99 ? 6.723 -4.342 -3.589 1.00 96.69 99 GLY A N 1
ATOM 717 C CA . GLY A 1 99 ? 6.484 -4.104 -2.171 1.00 96.69 99 GLY A CA 1
ATOM 718 C C . GLY A 1 99 ? 5.264 -4.857 -1.662 1.00 96.69 99 GLY A C 1
ATOM 719 O O . GLY A 1 99 ? 4.364 -5.198 -2.424 1.00 96.69 99 GLY A O 1
ATOM 720 N N . THR A 1 100 ? 5.284 -5.206 -0.384 1.00 97.25 100 THR A N 1
ATOM 721 C CA . THR A 1 100 ? 4.139 -5.787 0.320 1.00 97.25 100 THR A CA 1
ATOM 722 C C . THR A 1 100 ? 3.083 -4.715 0.547 1.00 97.25 100 THR A C 1
ATOM 724 O O . THR A 1 100 ? 3.416 -3.553 0.766 1.00 97.25 100 THR A O 1
ATOM 727 N N . VAL A 1 101 ? 1.817 -5.111 0.476 1.00 96.62 101 VAL A N 1
ATOM 728 C CA . VAL A 1 101 ? 0.686 -4.232 0.764 1.00 96.62 101 VAL A CA 1
ATOM 729 C C . VAL A 1 101 ? 0.051 -4.693 2.065 1.00 96.62 101 VAL A C 1
ATOM 731 O O . VAL A 1 101 ? -0.339 -5.853 2.186 1.00 96.62 101 VAL A O 1
ATOM 734 N N . THR A 1 102 ? -0.071 -3.785 3.026 1.00 94.56 102 THR A N 1
ATOM 735 C CA . THR A 1 102 ? -0.825 -4.008 4.262 1.00 94.56 102 THR A CA 1
ATOM 736 C C . THR A 1 102 ? -2.074 -3.136 4.304 1.00 94.56 102 THR A C 1
ATOM 738 O O . THR A 1 102 ? -2.228 -2.193 3.526 1.00 94.56 102 THR A O 1
ATOM 741 N N . GLN A 1 103 ? -3.009 -3.474 5.194 1.00 93.62 103 GLN A N 1
ATOM 742 C CA . GLN A 1 103 ? -4.221 -2.691 5.400 1.00 93.62 103 GLN A CA 1
ATOM 743 C C . GLN A 1 103 ? -4.135 -1.914 6.703 1.00 93.62 103 GLN A C 1
ATOM 745 O O . GLN A 1 103 ? -3.985 -2.532 7.757 1.00 93.62 103 GLN A O 1
ATOM 750 N N . ALA A 1 104 ? -4.360 -0.605 6.647 1.00 94.25 104 ALA A N 1
ATOM 751 C CA . ALA A 1 104 ? -4.696 0.160 7.832 1.00 94.25 104 ALA A CA 1
ATOM 752 C C . ALA A 1 104 ? -5.477 1.438 7.506 1.00 94.25 104 ALA A C 1
ATOM 754 O O . ALA A 1 104 ? -5.309 2.046 6.448 1.00 94.25 104 ALA A O 1
ATOM 755 N N . PHE A 1 105 ? -6.346 1.845 8.426 1.00 93.94 105 PHE A N 1
ATOM 756 C CA . PHE A 1 105 ? -7.250 2.979 8.261 1.00 93.94 105 PHE A CA 1
ATOM 757 C C . PHE A 1 105 ? -7.439 3.734 9.580 1.00 93.94 105 PHE A C 1
ATOM 759 O O . PHE A 1 105 ? -7.354 3.165 10.667 1.00 93.94 105 PHE A O 1
ATOM 766 N N . GLY A 1 106 ? -7.691 5.039 9.484 1.00 94.50 106 GLY A N 1
ATOM 767 C CA . GLY A 1 106 ? -7.967 5.895 10.636 1.00 94.50 106 GLY A CA 1
ATOM 768 C C . GLY A 1 106 ? -9.464 6.038 10.898 1.00 94.50 106 GLY A C 1
ATOM 769 O O . GLY A 1 106 ? -10.235 6.231 9.962 1.00 94.50 106 GLY A O 1
ATOM 770 N N . LEU A 1 107 ? -9.863 6.011 12.168 1.00 96.88 107 LEU A N 1
ATOM 771 C CA . LEU A 1 107 ? -11.171 6.459 12.640 1.00 96.88 107 LEU A CA 1
ATOM 772 C C . LEU A 1 107 ? -10.988 7.605 13.634 1.00 96.88 107 LEU A C 1
ATOM 774 O O . LEU A 1 107 ? -10.082 7.587 14.465 1.00 96.88 107 LEU A O 1
ATOM 778 N N . THR A 1 108 ? -11.870 8.595 13.581 1.00 97.69 108 THR A N 1
ATOM 779 C CA . THR A 1 108 ? -11.850 9.725 14.515 1.00 97.69 108 THR A CA 1
ATOM 780 C C . THR A 1 108 ? -12.713 9.419 15.735 1.00 97.69 108 THR A C 1
ATOM 782 O O . THR A 1 108 ? -13.880 9.043 15.594 1.00 97.69 108 THR A O 1
ATOM 785 N N . THR A 1 109 ? -12.159 9.588 16.937 1.00 98.00 109 THR A N 1
ATOM 786 C CA . THR A 1 109 ? -12.899 9.385 18.188 1.00 98.00 109 THR A CA 1
ATOM 787 C C . THR A 1 109 ? -14.059 10.375 18.312 1.00 98.00 109 THR A C 1
ATOM 789 O O . THR A 1 109 ? -13.912 11.568 18.044 1.00 98.00 109 THR A O 1
ATOM 792 N N . SER A 1 110 ? -15.227 9.891 18.743 1.00 97.62 110 SER A N 1
ATOM 793 C CA . SER A 1 110 ? -16.437 10.705 18.948 1.00 97.62 110 SER A CA 1
ATOM 794 C C . SER A 1 110 ? -16.603 11.198 20.387 1.00 97.62 110 SER A C 1
ATOM 796 O O . SER A 1 110 ? -17.470 12.023 20.670 1.00 97.62 110 SER A O 1
ATOM 798 N N . GLY A 1 111 ? -15.776 10.705 21.309 1.00 96.56 111 GLY A N 1
ATOM 799 C CA . GLY A 1 111 ? -15.824 11.076 22.715 1.00 96.56 111 GLY A CA 1
ATOM 800 C C . GLY A 1 111 ? -14.505 10.810 23.423 1.00 96.56 111 GLY A C 1
ATOM 801 O O . GLY A 1 111 ? -13.708 9.969 23.006 1.00 96.56 111 GLY A O 1
ATOM 802 N N . THR A 1 112 ? -14.289 11.533 24.518 1.00 96.69 112 THR A N 1
ATOM 803 C CA . THR A 1 112 ? -13.096 11.383 25.351 1.00 96.69 112 THR A CA 1
ATOM 804 C C . THR A 1 112 ? -13.105 10.035 26.069 1.00 96.69 112 THR A C 1
ATOM 806 O O . THR A 1 112 ? -14.113 9.624 26.638 1.00 96.69 112 THR A O 1
ATOM 809 N N . THR A 1 113 ? -11.954 9.370 26.083 1.00 96.38 113 THR A N 1
ATOM 810 C CA . THR A 1 113 ? -11.672 8.192 26.907 1.00 96.38 113 THR A CA 1
ATOM 811 C C . THR A 1 113 ? -10.794 8.627 28.072 1.00 96.38 113 THR A C 1
ATOM 813 O O . THR A 1 113 ? -9.618 8.935 27.881 1.00 96.38 113 THR A O 1
ATOM 816 N N . THR A 1 114 ? -11.351 8.696 29.278 1.00 96.25 114 THR A N 1
ATOM 817 C CA . THR A 1 114 ? -10.601 9.077 30.484 1.00 96.25 114 THR A CA 1
ATOM 818 C C . THR A 1 114 ? -9.733 7.921 30.968 1.00 96.25 114 THR A C 1
ATOM 820 O O . THR A 1 114 ? -10.215 6.793 31.061 1.00 96.25 114 THR A O 1
ATOM 823 N N . ALA A 1 115 ? -8.472 8.186 31.311 1.00 94.31 115 ALA A N 1
ATOM 824 C CA . ALA A 1 115 ? -7.629 7.176 31.941 1.00 94.31 115 ALA A CA 1
ATOM 825 C C . ALA A 1 115 ? -8.040 6.922 33.409 1.00 94.31 115 ALA A C 1
ATOM 827 O O . ALA A 1 115 ? -8.421 7.870 34.098 1.00 94.31 115 ALA A O 1
ATOM 828 N N . PRO A 1 116 ? -7.908 5.680 33.912 1.00 94.00 116 PRO A N 1
ATOM 829 C CA . PRO A 1 116 ? -7.625 4.463 33.156 1.00 94.00 116 PRO A CA 1
ATOM 830 C C . PRO A 1 116 ? -8.902 3.921 32.497 1.00 94.00 116 PRO A C 1
ATOM 832 O O . PRO A 1 116 ? -9.915 3.698 33.154 1.00 94.00 116 PRO A O 1
ATOM 835 N N . SER A 1 117 ? -8.850 3.672 31.194 1.00 96.25 117 SER A N 1
ATOM 836 C CA . SER A 1 117 ? -9.923 2.998 30.457 1.00 96.25 117 SER A CA 1
ATOM 837 C C . SER A 1 117 ? -9.339 2.331 29.225 1.00 96.25 117 SER A C 1
ATOM 839 O O . SER A 1 117 ? -8.318 2.767 28.700 1.00 96.25 117 SER A O 1
ATOM 841 N N . ASN A 1 118 ? -9.970 1.268 28.752 1.00 97.00 118 ASN A N 1
ATOM 842 C CA . ASN A 1 118 ? -9.607 0.619 27.502 1.00 97.00 118 ASN A CA 1
ATOM 843 C C . ASN A 1 118 ? -10.701 0.736 26.438 1.00 97.00 118 ASN A C 1
ATOM 845 O O . ASN A 1 118 ? -10.595 0.082 25.413 1.00 97.00 118 ASN A O 1
ATOM 849 N N . VAL A 1 119 ? -11.737 1.549 26.645 1.00 97.81 119 VAL A N 1
ATOM 850 C CA . VAL A 1 119 ? -12.846 1.675 25.691 1.00 97.81 119 VAL A CA 1
ATOM 851 C C . VAL A 1 119 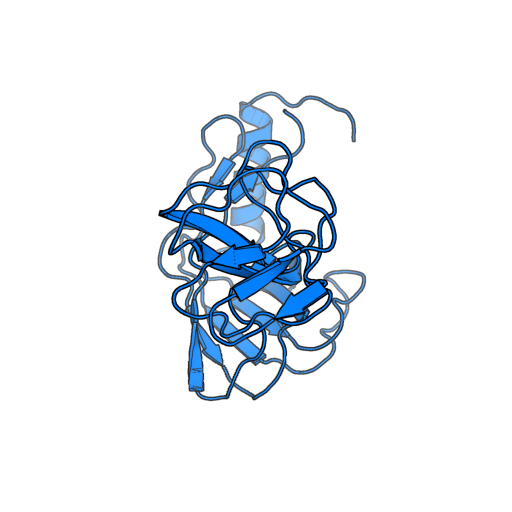? -12.746 2.998 24.947 1.00 97.81 119 VAL A C 1
ATOM 853 O O . VAL A 1 119 ? -12.932 4.053 25.544 1.00 97.81 119 VAL A O 1
ATOM 856 N N . LEU A 1 120 ? -12.480 2.927 23.644 1.00 98.00 120 LEU A N 1
ATOM 857 C CA . LEU A 1 120 ? -12.515 4.064 22.728 1.00 98.00 120 LEU A CA 1
ATOM 858 C C . LEU A 1 120 ? -13.914 4.220 22.125 1.00 98.00 120 LEU A C 1
ATOM 860 O O . LEU A 1 120 ? -14.553 3.227 21.768 1.00 98.00 120 LEU A O 1
ATOM 864 N N . ASN A 1 121 ? -14.362 5.467 21.967 1.00 97.81 121 ASN A N 1
ATOM 865 C CA . ASN A 1 121 ? -15.683 5.809 21.437 1.00 97.81 121 ASN A CA 1
ATOM 866 C C . ASN A 1 121 ? -15.580 6.347 20.006 1.00 97.81 121 ASN A C 1
ATOM 868 O O . ASN A 1 121 ? -14.787 7.253 19.743 1.00 97.81 121 ASN A O 1
ATOM 872 N N . PHE A 1 122 ? -16.417 5.832 19.109 1.00 98.31 122 PHE A N 1
ATOM 873 C CA . PHE A 1 122 ? -16.486 6.207 17.697 1.00 98.31 122 PHE A CA 1
ATOM 874 C C . PHE A 1 122 ? -17.936 6.417 17.251 1.00 98.31 122 PHE A C 1
ATOM 876 O O . PHE A 1 122 ? -18.880 5.944 17.881 1.00 98.31 122 PHE A O 1
ATOM 883 N N . ALA A 1 123 ? -18.124 7.132 16.141 1.00 97.75 123 ALA A N 1
ATOM 884 C CA . ALA A 1 123 ? -19.433 7.222 15.488 1.00 97.75 123 ALA A CA 1
ATOM 885 C C . ALA A 1 123 ? -19.803 5.913 14.762 1.00 97.75 123 ALA A C 1
ATOM 887 O O . ALA A 1 123 ? -20.973 5.550 14.689 1.00 97.75 123 ALA A O 1
ATOM 888 N N . SER A 1 124 ? -18.796 5.207 14.243 1.00 97.25 124 SER A N 1
ATOM 889 C CA . SER A 1 124 ? -18.894 3.880 13.639 1.00 97.25 124 SER A CA 1
ATOM 890 C C . SER A 1 124 ? -17.555 3.160 13.786 1.00 97.25 124 SER A C 1
ATOM 892 O O . SER A 1 124 ? -16.503 3.798 13.752 1.00 97.25 124 SER A O 1
ATOM 894 N N . THR A 1 125 ? -17.594 1.840 13.922 1.00 97.31 125 THR A N 1
ATOM 895 C CA . THR A 1 125 ? -16.424 0.946 13.969 1.00 97.31 125 THR A CA 1
ATOM 896 C C . THR A 1 125 ? -16.311 0.066 12.720 1.00 97.31 125 THR A C 1
ATOM 898 O O . THR A 1 125 ? -15.638 -0.965 12.740 1.00 97.31 125 THR A O 1
ATOM 901 N N . THR A 1 126 ? -16.980 0.437 11.620 1.00 95.12 126 THR A N 1
ATOM 902 C CA . THR A 1 126 ? -16.930 -0.315 10.357 1.00 95.12 126 THR A CA 1
ATOM 903 C C . THR A 1 126 ? -15.486 -0.605 9.942 1.00 95.12 126 THR A C 1
ATOM 905 O O . THR A 1 126 ? -14.652 0.294 9.887 1.00 95.12 126 THR A O 1
ATOM 908 N N . GLY A 1 127 ? -15.210 -1.874 9.637 1.00 91.94 127 GLY A N 1
ATOM 909 C CA . GLY A 1 127 ? -13.886 -2.351 9.238 1.00 91.94 127 GLY A CA 1
ATOM 910 C C . GLY A 1 127 ? -12.989 -2.785 10.399 1.00 91.94 127 GLY A C 1
ATOM 911 O O . GLY A 1 127 ? -12.021 -3.495 10.152 1.00 91.94 127 GLY A O 1
ATOM 912 N N . VAL A 1 128 ? -13.299 -2.428 11.651 1.00 96.50 128 VAL A N 1
ATOM 913 C CA . VAL A 1 128 ? -12.502 -2.840 12.817 1.00 96.50 128 VAL A CA 1
ATOM 914 C C . VAL A 1 128 ? -12.834 -4.283 13.190 1.00 96.50 128 VAL A C 1
ATOM 916 O O . VAL A 1 128 ? -13.995 -4.630 13.407 1.00 96.50 128 VAL A O 1
ATOM 919 N N . THR A 1 129 ? -11.811 -5.125 13.317 1.00 95.38 129 THR A N 1
ATOM 920 C CA . THR A 1 129 ? -11.949 -6.515 13.766 1.00 95.38 129 THR A CA 1
ATOM 921 C C . THR A 1 129 ? -11.048 -6.803 14.964 1.00 95.38 129 THR A C 1
ATOM 923 O O . THR A 1 129 ? -10.046 -6.124 15.202 1.00 95.38 129 THR A O 1
ATOM 926 N N . VAL A 1 130 ? -11.420 -7.813 15.755 1.00 97.50 130 VAL A N 1
ATOM 927 C CA . VAL A 1 130 ? -10.622 -8.266 16.903 1.00 97.50 130 VAL A CA 1
ATOM 928 C C . VAL A 1 130 ? -9.242 -8.724 16.432 1.00 97.50 130 VAL A C 1
ATOM 930 O O . VAL A 1 130 ? -9.120 -9.436 15.439 1.00 97.50 130 VAL A O 1
ATOM 933 N N . GLY A 1 131 ? -8.205 -8.310 17.159 1.00 95.75 131 GLY A N 1
ATOM 934 C CA . GLY A 1 131 ? -6.804 -8.596 16.860 1.00 95.75 131 GLY A CA 1
ATOM 935 C C . GLY A 1 131 ? -6.087 -7.520 16.043 1.00 95.75 131 GLY A C 1
ATOM 936 O O . GLY A 1 131 ? -4.859 -7.539 16.015 1.00 95.75 131 GLY A O 1
ATOM 937 N N . MET A 1 132 ? -6.798 -6.559 15.434 1.00 96.06 132 MET A N 1
ATOM 938 C CA . MET A 1 132 ? -6.145 -5.464 14.705 1.00 96.06 132 MET A CA 1
ATOM 939 C C . MET A 1 132 ? -5.215 -4.660 15.630 1.00 96.06 132 MET A C 1
ATOM 941 O O . MET A 1 132 ? -5.634 -4.307 16.738 1.00 96.06 132 MET A O 1
ATOM 945 N N . PRO A 1 133 ? -3.981 -4.338 15.203 1.00 96.38 133 PRO A N 1
ATOM 946 C CA . PRO A 1 133 ? -3.133 -3.393 15.920 1.00 96.38 133 PRO A CA 1
ATOM 947 C C . PRO A 1 133 ? -3.775 -2.004 15.969 1.00 96.38 133 PRO A C 1
ATOM 949 O O . PRO A 1 133 ? -4.495 -1.612 15.045 1.00 96.38 133 PRO A O 1
ATOM 952 N N . ILE A 1 134 ? -3.516 -1.270 17.053 1.00 96.62 134 ILE A N 1
ATOM 953 C CA . ILE A 1 134 ? -4.041 0.077 17.284 1.00 96.62 134 ILE A CA 1
ATOM 954 C C . ILE A 1 134 ? -2.873 1.042 17.488 1.00 96.62 134 ILE A C 1
ATOM 956 O O . ILE A 1 134 ? -1.995 0.806 18.318 1.00 96.62 134 ILE A O 1
ATOM 960 N N . PHE A 1 135 ? -2.899 2.166 16.776 1.00 94.19 135 PHE A N 1
ATOM 961 C CA . PHE A 1 135 ? -1.922 3.243 1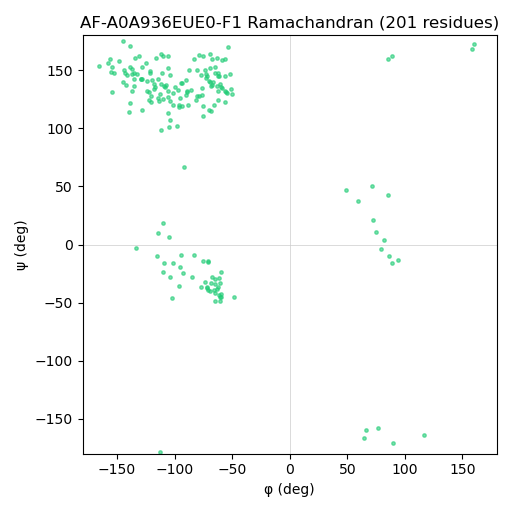6.897 1.00 94.19 135 PHE A CA 1
ATOM 962 C C . PHE A 1 135 ? -2.629 4.582 17.099 1.00 94.19 135 PHE A C 1
ATOM 964 O O . PHE A 1 135 ? -3.664 4.849 16.494 1.00 94.19 135 PHE A O 1
ATOM 971 N N . GLY A 1 136 ? -2.069 5.452 17.935 1.00 93.25 136 GLY A N 1
ATOM 972 C CA . GLY A 1 136 ? -2.608 6.793 18.142 1.00 93.25 136 GLY A CA 1
ATOM 973 C C . GLY A 1 136 ? -2.165 7.412 19.460 1.00 93.25 136 GLY A C 1
ATOM 974 O O . GLY A 1 136 ? -1.621 6.738 20.335 1.00 93.25 136 GLY A O 1
ATOM 975 N N . SER A 1 137 ? -2.405 8.714 19.609 1.00 92.31 137 SER A N 1
ATOM 976 C CA . SER A 1 137 ? -2.109 9.412 20.861 1.00 92.31 137 SER A CA 1
ATOM 977 C C . SER A 1 137 ? -2.940 8.832 22.006 1.00 92.31 137 SER A C 1
ATOM 979 O O . SER A 1 137 ? -4.147 8.633 21.867 1.00 92.31 137 SER A O 1
ATOM 981 N N . GLY A 1 138 ? -2.287 8.538 23.130 1.00 91.62 138 GLY A N 1
ATOM 982 C CA . GLY A 1 138 ? -2.920 7.921 24.294 1.00 91.62 138 GLY A CA 1
ATOM 983 C C . GLY A 1 138 ? -3.137 6.411 24.194 1.00 91.62 138 GLY A C 1
ATOM 984 O O . GLY A 1 138 ? -3.536 5.811 25.189 1.00 91.62 138 GLY A O 1
ATOM 985 N N . VAL A 1 139 ? -2.828 5.773 23.063 1.00 94.62 139 VAL A N 1
ATOM 986 C CA . VAL A 1 139 ? -2.828 4.310 22.929 1.00 94.62 139 VAL A CA 1
ATOM 987 C C . VAL A 1 139 ? -1.447 3.773 23.308 1.00 94.62 139 VAL A C 1
ATOM 989 O O . VAL A 1 139 ? -0.426 4.297 22.867 1.00 94.62 139 VAL A O 1
ATOM 992 N N . LEU A 1 140 ? -1.400 2.735 24.148 1.00 93.94 140 LEU A N 1
ATOM 993 C CA . LEU A 1 140 ? -0.138 2.090 24.514 1.00 93.94 140 LEU A CA 1
ATOM 994 C C . LEU A 1 140 ? 0.446 1.318 23.324 1.00 93.94 140 LEU A C 1
ATOM 996 O O . LEU A 1 140 ? -0.278 0.645 22.591 1.00 93.94 140 LEU A O 1
ATOM 1000 N N . THR A 1 141 ? 1.768 1.376 23.158 1.00 92.25 141 THR A N 1
ATOM 1001 C CA . THR A 1 141 ? 2.477 0.635 22.107 1.00 92.25 141 THR A CA 1
ATOM 1002 C C . THR A 1 141 ? 2.171 -0.860 22.187 1.00 92.25 141 THR A C 1
ATOM 1004 O O . THR A 1 141 ? 2.278 -1.464 23.253 1.00 92.25 141 THR A O 1
ATOM 1007 N N . GLY A 1 142 ? 1.817 -1.458 21.047 1.00 92.31 142 GLY A N 1
ATOM 1008 C CA . GLY A 1 142 ? 1.467 -2.878 20.952 1.00 92.31 142 GLY A CA 1
ATOM 1009 C C . GLY A 1 142 ? 0.025 -3.207 21.349 1.00 92.31 142 GLY A C 1
ATOM 1010 O O . GLY A 1 142 ? -0.336 -4.382 21.351 1.00 92.31 142 GLY A O 1
ATOM 1011 N N . ALA A 1 143 ? -0.807 -2.208 21.667 1.00 95.75 143 ALA A N 1
ATOM 1012 C CA . ALA A 1 143 ? -2.229 -2.428 21.892 1.00 95.75 143 ALA A CA 1
ATOM 1013 C C . ALA A 1 143 ? -2.920 -2.972 20.632 1.00 95.75 143 ALA A C 1
ATOM 1015 O O . ALA A 1 143 ? -2.610 -2.608 19.495 1.00 95.75 143 ALA A O 1
ATOM 1016 N N . THR A 1 144 ? -3.899 -3.835 20.863 1.00 97.44 144 THR A N 1
ATOM 1017 C CA . THR A 1 144 ? -4.711 -4.493 19.841 1.00 97.44 144 THR A CA 1
ATOM 1018 C C . THR A 1 144 ? -6.187 -4.371 20.188 1.00 97.44 144 THR A C 1
ATOM 1020 O O . THR A 1 144 ? -6.561 -4.088 21.330 1.00 97.44 144 THR A O 1
ATOM 1023 N N . VAL A 1 145 ? -7.050 -4.591 19.204 1.00 98.25 145 VAL A N 1
ATOM 1024 C CA . VAL A 1 145 ? -8.495 -4.662 19.411 1.00 98.25 145 VAL A CA 1
ATOM 1025 C C . VAL A 1 145 ? -8.840 -5.946 20.168 1.00 98.25 145 VAL A C 1
ATOM 1027 O O . VAL A 1 145 ? -8.664 -7.042 19.645 1.00 98.25 145 VAL A O 1
ATOM 1030 N N . ALA A 1 146 ? -9.367 -5.815 21.383 1.00 98.25 146 ALA A N 1
ATOM 1031 C CA . ALA A 1 146 ? -9.865 -6.919 22.205 1.00 98.25 146 ALA A CA 1
ATOM 1032 C C . ALA A 1 146 ? -11.374 -7.170 22.025 1.00 98.25 146 ALA A C 1
ATOM 1034 O O . ALA A 1 146 ? -11.844 -8.282 22.246 1.00 98.25 146 ALA A O 1
ATOM 1035 N N . GLY A 1 147 ? -12.140 -6.157 21.613 1.00 98.25 147 GLY A N 1
ATOM 1036 C CA . GLY A 1 147 ? -13.578 -6.271 21.369 1.00 98.25 147 GLY A CA 1
ATOM 1037 C C . GLY A 1 147 ? -14.117 -5.085 20.577 1.00 98.25 147 GLY A C 1
ATOM 1038 O O . GLY A 1 147 ? -13.544 -3.999 20.625 1.00 98.25 147 GLY A O 1
ATOM 1039 N N . VAL A 1 148 ? -15.209 -5.292 19.841 1.00 98.31 148 VAL A N 1
ATOM 1040 C CA . VAL A 1 148 ? -15.831 -4.267 18.990 1.00 98.31 148 VAL A CA 1
ATOM 1041 C C . VAL A 1 148 ? -17.347 -4.325 19.151 1.00 98.31 148 VAL A C 1
ATOM 1043 O O . VAL A 1 148 ? -17.944 -5.397 19.078 1.00 98.31 148 VAL A O 1
ATOM 1046 N N . THR A 1 149 ? -17.967 -3.167 19.356 1.00 98.12 149 THR A N 1
ATOM 1047 C CA . THR A 1 149 ? -19.407 -2.945 19.147 1.00 98.12 149 THR A CA 1
ATOM 1048 C C . THR A 1 149 ? -19.589 -1.995 17.964 1.00 98.12 149 THR A C 1
ATOM 1050 O O . THR A 1 149 ? -18.600 -1.551 17.391 1.00 98.12 149 THR A O 1
ATOM 1053 N N . SER A 1 150 ? -20.818 -1.618 17.602 1.00 97.12 150 SER A N 1
ATOM 1054 C CA . SER A 1 150 ? -21.060 -0.657 16.511 1.00 97.12 150 SER A CA 1
ATOM 1055 C C . SER A 1 150 ? -20.425 0.725 16.725 1.00 97.12 150 SER A C 1
ATOM 1057 O O . SER A 1 150 ? -20.204 1.443 15.754 1.00 97.12 150 SER A O 1
ATOM 1059 N N . THR A 1 151 ? -20.156 1.118 17.974 1.00 98.00 151 THR A N 1
ATOM 1060 C CA . THR A 1 151 ? -19.677 2.468 18.329 1.00 98.00 151 THR A CA 1
ATOM 1061 C C . THR A 1 151 ? -18.499 2.472 19.296 1.00 98.00 151 THR A C 1
ATOM 1063 O O . THR A 1 151 ? -17.967 3.537 19.602 1.00 98.00 151 THR A O 1
ATOM 1066 N N . THR A 1 152 ? -18.056 1.314 19.781 1.00 98.00 152 THR A N 1
ATOM 1067 C CA . THR A 1 152 ? -16.931 1.239 20.715 1.00 98.00 152 THR A CA 1
ATOM 1068 C C . THR A 1 152 ? -15.921 0.181 20.319 1.00 98.00 152 THR A C 1
ATOM 1070 O O . THR A 1 152 ? -16.266 -0.873 19.783 1.00 98.00 152 THR A O 1
ATOM 1073 N N . VAL A 1 153 ? -14.658 0.469 20.623 1.00 98.62 153 VAL A N 1
ATOM 1074 C CA . VAL A 1 153 ? -13.552 -0.479 20.504 1.00 98.62 153 VAL A CA 1
ATOM 1075 C C . VAL A 1 153 ? -12.917 -0.648 21.874 1.00 98.62 153 VAL A C 1
ATOM 1077 O O . VAL A 1 153 ? -12.447 0.318 22.472 1.00 98.62 153 VAL A O 1
ATOM 1080 N N . THR A 1 154 ? -12.883 -1.882 22.359 1.00 98.31 154 THR A N 1
ATOM 1081 C CA . THR A 1 154 ? -12.158 -2.257 23.570 1.00 98.31 154 THR A CA 1
ATOM 1082 C C . THR A 1 154 ? -10.726 -2.613 23.188 1.00 98.31 154 THR A C 1
ATOM 1084 O O . THR A 1 154 ? -10.502 -3.535 22.407 1.00 98.31 154 THR A O 1
ATOM 1087 N N . MET A 1 155 ? -9.752 -1.896 23.733 1.00 97.94 155 MET A N 1
ATOM 1088 C CA . MET A 1 155 ? -8.320 -2.138 23.585 1.00 97.94 155 MET A CA 1
ATOM 1089 C C . MET A 1 155 ? -7.856 -3.254 24.532 1.00 97.94 155 MET A C 1
ATOM 1091 O O . MET A 1 155 ? -8.385 -3.418 25.636 1.00 97.94 155 MET A O 1
ATOM 1095 N N . SER A 1 156 ? -6.817 -3.989 24.137 1.00 97.75 156 SER A N 1
ATOM 1096 C CA . SER A 1 156 ? -6.167 -5.011 24.971 1.00 97.75 156 SER A CA 1
ATOM 1097 C C . SER A 1 156 ? -5.362 -4.438 26.141 1.00 97.75 156 SER A C 1
ATOM 1099 O O . SER A 1 156 ? -5.056 -5.161 27.085 1.00 97.75 156 SER A O 1
ATOM 1101 N N . ALA A 1 157 ? -5.073 -3.135 26.119 1.00 95.50 157 ALA A N 1
ATOM 1102 C CA . ALA A 1 157 ? -4.444 -2.410 27.214 1.00 95.50 157 ALA A CA 1
ATOM 1103 C C . ALA A 1 157 ? -5.159 -1.073 27.452 1.00 95.50 157 ALA A C 1
ATOM 1105 O O . ALA A 1 157 ? -5.590 -0.410 26.507 1.00 95.50 157 ALA A O 1
ATOM 1106 N N . ALA A 1 158 ? -5.296 -0.673 28.717 1.00 95.62 158 ALA A N 1
ATOM 1107 C CA . ALA A 1 158 ? -5.908 0.603 29.073 1.00 95.62 158 ALA A CA 1
ATOM 1108 C C . ALA A 1 158 ? -4.977 1.778 28.749 1.00 95.62 158 ALA A C 1
ATOM 1110 O O . ALA A 1 158 ? -3.767 1.701 28.957 1.00 95.62 158 ALA A O 1
ATOM 1111 N N . THR A 1 159 ? -5.546 2.892 28.293 1.00 95.81 159 THR A N 1
ATOM 1112 C CA . THR A 1 159 ? -4.808 4.153 28.223 1.00 95.81 159 THR A CA 1
ATOM 1113 C C . THR A 1 159 ? -4.474 4.652 29.627 1.00 95.81 159 THR A C 1
ATOM 1115 O O . THR A 1 159 ? -5.301 4.583 30.538 1.00 95.81 159 THR A O 1
ATOM 1118 N N . VAL A 1 160 ? -3.259 5.179 29.790 1.00 93.88 160 VAL A N 1
ATOM 1119 C CA . VAL A 1 160 ? -2.763 5.757 31.051 1.00 93.88 160 VAL A CA 1
ATOM 1120 C C . VAL A 1 160 ? -2.805 7.287 31.070 1.00 93.88 160 VAL A C 1
ATOM 1122 O O . VAL A 1 160 ? -2.746 7.876 32.143 1.00 93.88 160 VAL A O 1
ATOM 1125 N N . ILE A 1 161 ? -2.946 7.928 29.904 1.00 93.88 161 ILE A N 1
ATOM 1126 C CA . ILE A 1 161 ? -3.041 9.396 29.768 1.00 93.88 161 ILE A CA 1
ATOM 1127 C C . ILE A 1 161 ? -4.400 9.875 29.237 1.00 93.88 161 ILE A C 1
ATOM 1129 O O . ILE A 1 161 ? -4.689 11.066 29.278 1.00 93.88 161 ILE A O 1
ATOM 1133 N N . GLY A 1 162 ? -5.248 8.956 28.773 1.00 95.81 162 GLY A N 1
ATOM 1134 C CA . GLY A 1 162 ? -6.524 9.260 28.141 1.00 95.81 162 GLY A CA 1
ATOM 1135 C C . GLY A 1 162 ? -6.388 9.463 26.632 1.00 95.81 162 GLY A C 1
ATOM 1136 O O . GLY A 1 162 ? -5.301 9.695 26.108 1.00 95.81 162 GLY A O 1
ATOM 1137 N N . VAL A 1 163 ? -7.515 9.380 25.928 1.00 97.19 163 VAL A N 1
ATOM 1138 C CA . VAL A 1 163 ? -7.623 9.705 24.498 1.00 97.19 163 VAL A CA 1
ATOM 1139 C C . VAL A 1 163 ? -8.681 10.789 24.341 1.00 97.19 163 VAL A C 1
ATOM 1141 O O . VAL A 1 163 ? -9.808 10.629 24.808 1.00 97.19 163 VAL A O 1
ATOM 1144 N N . GLY A 1 164 ? -8.319 11.911 23.719 1.00 95.88 164 GLY A N 1
ATOM 1145 C CA . GLY A 1 164 ? -9.244 13.022 23.483 1.00 95.88 164 GLY A CA 1
ATOM 1146 C C . GLY A 1 164 ? -10.336 12.689 22.461 1.00 95.88 164 GLY A C 1
ATOM 1147 O O . GLY A 1 164 ? -10.221 11.729 21.699 1.00 95.88 164 GLY A O 1
ATOM 1148 N N . SER A 1 165 ? -11.389 13.507 22.427 1.00 96.81 165 SER A N 1
ATOM 1149 C CA . SER A 1 165 ? -12.354 13.518 21.318 1.00 96.81 165 SER A CA 1
ATOM 1150 C C . SER A 1 165 ? -11.742 14.173 20.072 1.00 96.81 165 SER A C 1
ATOM 1152 O O . SER A 1 165 ? -10.891 15.054 20.201 1.00 96.81 165 SER A O 1
ATOM 1154 N N . GLY A 1 166 ? -12.161 13.759 18.874 1.00 96.44 166 GLY A N 1
ATOM 1155 C CA . GLY A 1 166 ? -11.647 14.300 17.612 1.00 96.44 166 GLY A CA 1
ATOM 1156 C C . GLY A 1 166 ? -10.240 13.818 17.241 1.00 96.44 166 GLY A C 1
ATOM 1157 O O . GLY A 1 166 ? -9.632 14.355 16.318 1.00 96.44 166 GLY A O 1
ATOM 1158 N N . VAL A 1 167 ? -9.707 12.816 17.945 1.00 96.56 167 VAL A N 1
ATOM 1159 C CA . VAL A 1 167 ? -8.375 12.251 17.694 1.00 96.56 167 VAL A CA 1
ATOM 1160 C C . VAL A 1 167 ? -8.498 11.119 16.680 1.00 96.56 167 VAL A C 1
ATOM 1162 O O . VAL A 1 167 ? -9.331 10.228 16.839 1.00 96.56 167 VAL A O 1
ATOM 1165 N N . THR A 1 168 ? -7.656 11.123 15.647 1.00 96.44 168 THR A N 1
ATOM 1166 C CA . THR A 1 168 ? -7.559 9.986 14.725 1.00 96.44 168 THR A CA 1
ATOM 1167 C C . THR A 1 168 ? -6.796 8.847 15.391 1.00 96.44 168 THR A C 1
ATOM 1169 O O . THR A 1 168 ? -5.630 9.000 15.757 1.00 96.44 168 THR A O 1
ATOM 1172 N N . ILE A 1 169 ? -7.470 7.711 15.533 1.00 96.94 169 ILE A N 1
ATOM 1173 C CA . ILE A 1 169 ? -6.903 6.438 15.960 1.00 96.94 169 ILE A CA 1
ATOM 1174 C C . ILE A 1 169 ? -6.864 5.514 14.761 1.00 96.94 169 ILE A C 1
ATOM 1176 O O . ILE A 1 169 ? -7.821 5.418 13.995 1.00 96.94 169 ILE A O 1
ATOM 1180 N N . THR A 1 170 ? -5.749 4.829 14.612 1.00 96.00 170 THR A N 1
ATOM 1181 C CA . THR A 1 170 ? -5.435 4.089 13.413 1.00 96.00 170 THR A CA 1
ATOM 1182 C C . THR A 1 170 ? -5.429 2.595 13.686 1.00 96.00 170 THR A C 1
ATOM 1184 O O . THR A 1 170 ? -4.790 2.140 14.633 1.00 96.00 170 THR A O 1
ATOM 1187 N N . PHE A 1 171 ? -6.142 1.841 12.855 1.00 96.75 171 PHE A N 1
ATOM 1188 C CA . PHE A 1 171 ? -6.363 0.406 12.993 1.00 96.75 171 PHE A CA 1
ATOM 1189 C C . PHE A 1 171 ? -5.754 -0.342 11.815 1.00 96.75 171 PHE A C 1
ATOM 1191 O O . PHE A 1 171 ? -5.958 0.057 10.670 1.00 96.75 171 PHE A O 1
ATOM 1198 N N . GLY A 1 172 ? -5.059 -1.445 12.090 1.00 94.75 172 GLY A N 1
ATOM 1199 C CA . GLY A 1 172 ? -4.484 -2.317 11.065 1.00 94.75 172 GLY A CA 1
ATOM 1200 C C . GLY A 1 172 ? -2.959 -2.378 11.104 1.00 94.75 172 GLY A C 1
ATOM 1201 O O . GLY A 1 172 ? -2.339 -2.033 12.104 1.00 94.75 172 GLY A O 1
ATOM 1202 N N . ASP A 1 173 ? -2.358 -2.870 10.028 1.00 90.75 173 ASP A N 1
ATOM 1203 C CA . ASP A 1 173 ? -0.925 -3.123 9.909 1.00 90.75 173 ASP A CA 1
ATOM 1204 C C . ASP A 1 173 ? -0.223 -2.055 9.046 1.00 90.75 173 ASP A C 1
ATOM 1206 O O . ASP A 1 173 ? -0.571 -1.845 7.883 1.00 90.75 173 ASP A O 1
ATOM 1210 N N . TYR A 1 174 ? 0.792 -1.405 9.622 1.00 84.19 174 TYR A N 1
ATOM 1211 C CA . TYR A 1 174 ? 1.648 -0.393 8.981 1.00 84.19 174 TYR A CA 1
ATOM 1212 C C . TYR A 1 174 ? 3.041 -0.910 8.612 1.00 84.19 174 TYR A C 1
ATOM 1214 O O . TYR A 1 174 ? 3.905 -0.128 8.226 1.00 84.19 174 TYR A O 1
ATOM 1222 N N . THR A 1 175 ? 3.298 -2.207 8.774 1.00 86.81 175 THR A N 1
ATOM 1223 C CA . THR A 1 175 ? 4.625 -2.787 8.537 1.00 86.81 175 THR A CA 1
ATOM 1224 C C . THR A 1 175 ? 4.899 -3.102 7.067 1.00 86.81 175 THR A C 1
ATOM 1226 O O . THR A 1 175 ? 6.036 -3.426 6.723 1.00 86.81 175 THR A O 1
ATOM 1229 N N . GLY A 1 176 ? 3.885 -2.996 6.202 1.00 87.69 176 GLY A N 1
ATOM 1230 C CA . GLY A 1 176 ? 4.022 -3.171 4.761 1.00 87.69 176 GLY A CA 1
ATOM 1231 C C . GLY A 1 176 ? 4.842 -2.069 4.097 1.00 87.69 176 GLY A C 1
ATOM 1232 O O . GLY A 1 176 ? 4.972 -0.960 4.612 1.00 87.69 176 GLY A O 1
ATOM 1233 N N . ASP A 1 177 ? 5.352 -2.372 2.903 1.00 92.06 177 ASP A N 1
ATOM 1234 C CA . ASP A 1 177 ? 6.041 -1.387 2.057 1.00 92.06 177 ASP A CA 1
ATOM 1235 C C . ASP A 1 177 ? 5.055 -0.308 1.543 1.00 92.06 177 ASP A C 1
ATOM 1237 O O . ASP A 1 177 ? 5.430 0.838 1.295 1.00 92.06 177 ASP A O 1
ATOM 1241 N N . GLU A 1 178 ? 3.777 -0.672 1.404 1.00 92.69 178 GLU A N 1
ATOM 1242 C CA . GLU A 1 178 ? 2.650 0.217 1.130 1.00 92.69 178 GLU A CA 1
ATOM 1243 C C . GLU A 1 178 ? 1.464 -0.137 2.033 1.00 92.69 178 GLU A C 1
ATOM 1245 O O . GLU A 1 178 ? 1.224 -1.305 2.339 1.00 92.69 178 GLU A O 1
ATOM 1250 N N . THR A 1 179 ? 0.674 0.868 2.410 1.00 91.88 179 THR A N 1
ATOM 12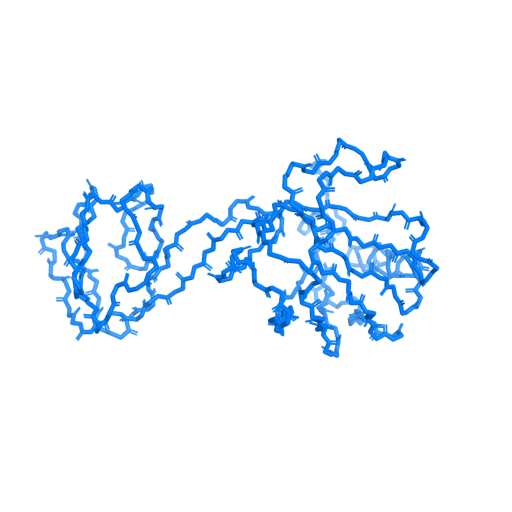51 C CA . THR A 1 179 ? -0.559 0.676 3.177 1.00 91.88 179 THR A CA 1
ATOM 1252 C C . THR A 1 179 ? -1.774 1.152 2.388 1.00 91.88 179 THR A C 1
ATOM 1254 O O . THR A 1 179 ? -1.777 2.259 1.854 1.00 91.88 179 THR A O 1
ATOM 1257 N N . MET A 1 180 ? -2.829 0.338 2.358 1.00 93.00 180 MET A N 1
ATOM 1258 C CA . MET A 1 180 ? -4.143 0.689 1.813 1.00 93.00 180 MET A CA 1
ATOM 1259 C C . MET A 1 180 ? -5.177 0.805 2.936 1.00 93.00 180 MET A C 1
ATOM 1261 O O . MET A 1 180 ? -5.142 0.052 3.906 1.00 93.00 180 MET A O 1
ATOM 1265 N N . SER A 1 181 ? -6.161 1.691 2.783 1.00 89.56 181 SER A N 1
ATOM 1266 C CA . SER A 1 181 ? -7.316 1.749 3.694 1.00 89.56 181 SER A CA 1
ATOM 1267 C C . SER A 1 181 ? -8.220 0.516 3.557 1.00 89.56 181 SER A C 1
ATOM 1269 O O . SER A 1 181 ? -8.769 0.018 4.543 1.00 89.56 181 SER A O 1
ATOM 1271 N N . ALA A 1 182 ? -8.317 -0.032 2.343 1.00 90.62 182 ALA A N 1
ATOM 1272 C CA . ALA A 1 182 ? -9.004 -1.279 2.036 1.00 90.62 182 ALA A CA 1
ATOM 1273 C C . ALA A 1 182 ? -8.198 -2.114 1.037 1.00 90.62 182 ALA A C 1
ATOM 1275 O O . ALA A 1 182 ? -7.917 -1.657 -0.066 1.00 90.62 182 ALA A O 1
ATOM 1276 N N . THR A 1 183 ? -7.837 -3.341 1.415 1.00 93.75 183 THR A N 1
ATOM 1277 C CA . THR A 1 183 ? -7.124 -4.280 0.529 1.00 93.75 183 THR A CA 1
ATOM 1278 C C . THR A 1 183 ? -8.058 -5.246 -0.185 1.00 93.75 183 THR A C 1
ATOM 1280 O O . THR A 1 183 ? -7.663 -5.824 -1.192 1.00 93.75 183 THR A O 1
ATOM 1283 N N . ALA A 1 184 ? -9.284 -5.438 0.311 1.00 95.81 184 ALA A N 1
ATOM 1284 C CA . ALA A 1 184 ? -10.318 -6.197 -0.381 1.00 95.81 184 ALA A CA 1
ATOM 1285 C C . ALA A 1 184 ? -10.893 -5.351 -1.524 1.00 95.81 184 ALA A C 1
ATOM 1287 O O . ALA A 1 184 ? -11.573 -4.352 -1.288 1.00 95.81 184 ALA A O 1
ATOM 1288 N N . LEU A 1 185 ? -10.594 -5.763 -2.752 1.00 97.31 185 LEU A N 1
ATOM 1289 C CA . LEU A 1 185 ? -11.007 -5.106 -3.981 1.00 97.31 185 LEU A CA 1
ATOM 1290 C C . LEU A 1 185 ? -12.148 -5.884 -4.629 1.00 97.31 185 LEU A C 1
ATOM 1292 O O . LEU A 1 185 ? -12.190 -7.117 -4.583 1.00 97.31 185 LEU A O 1
ATOM 1296 N N . THR A 1 186 ? -13.048 -5.143 -5.263 1.00 97.69 186 THR A N 1
ATOM 1297 C CA . THR A 1 186 ? -14.133 -5.679 -6.089 1.00 97.69 186 THR A CA 1
ATOM 1298 C C . THR A 1 186 ? -13.938 -5.192 -7.515 1.00 97.69 186 THR A C 1
ATOM 1300 O O . THR A 1 186 ? -13.603 -4.025 -7.716 1.00 97.69 186 THR A O 1
ATOM 1303 N N . SER A 1 187 ? -14.150 -6.053 -8.507 1.00 97.62 187 SER A N 1
ATOM 1304 C CA . SER A 1 187 ? -14.037 -5.704 -9.923 1.00 97.62 187 SER A CA 1
ATOM 1305 C C . SER A 1 187 ? -14.860 -4.450 -10.246 1.00 97.62 187 SER A C 1
ATOM 1307 O O . SER A 1 187 ? -15.995 -4.291 -9.797 1.00 97.62 187 SER A O 1
ATOM 1309 N N . GLY A 1 188 ? -14.260 -3.519 -10.988 1.00 96.62 188 GLY A N 1
ATOM 1310 C CA . GLY A 1 188 ? -14.844 -2.211 -11.292 1.00 96.62 188 GLY A CA 1
ATOM 1311 C C . GLY A 1 188 ? -14.598 -1.124 -10.237 1.00 96.62 188 GLY A C 1
ATOM 1312 O O . GLY A 1 188 ? -14.852 0.046 -10.520 1.00 96.62 188 GLY A O 1
ATOM 1313 N N . GLN A 1 189 ? -14.068 -1.453 -9.053 1.00 96.88 189 GLN A N 1
ATOM 1314 C CA . GLN A 1 189 ? -13.699 -0.457 -8.041 1.00 96.88 189 GLN A CA 1
ATOM 1315 C C . GLN A 1 189 ? -12.514 0.399 -8.510 1.00 96.88 189 GLN A C 1
ATOM 1317 O O . GLN A 1 189 ? -11.521 -0.119 -9.021 1.00 96.88 189 GLN A O 1
ATOM 1322 N N . THR A 1 190 ? -12.582 1.712 -8.286 1.00 96.31 190 THR A N 1
ATOM 1323 C CA . THR A 1 190 ? -11.435 2.609 -8.470 1.00 96.31 190 THR A CA 1
ATOM 1324 C C . THR A 1 190 ? -10.453 2.458 -7.315 1.00 96.31 190 THR A C 1
ATOM 1326 O O . THR A 1 190 ? -10.831 2.582 -6.152 1.00 96.31 190 THR A O 1
ATOM 1329 N N . VAL A 1 191 ? -9.182 2.252 -7.644 1.00 96.81 191 VAL A N 1
ATOM 1330 C CA . VAL A 1 191 ? -8.069 2.200 -6.695 1.00 96.81 191 VAL A CA 1
ATOM 1331 C C . VAL A 1 191 ? -7.144 3.373 -6.974 1.00 96.81 191 VAL A C 1
ATOM 1333 O O . VAL A 1 191 ? -6.676 3.531 -8.102 1.00 96.81 191 VAL A O 1
ATOM 1336 N N . THR A 1 192 ? -6.864 4.171 -5.946 1.00 95.25 192 THR A N 1
ATOM 1337 C CA . THR A 1 192 ? -6.017 5.365 -6.029 1.00 95.25 192 THR A CA 1
ATOM 1338 C C . THR A 1 192 ? -4.873 5.265 -5.032 1.00 95.25 192 THR A C 1
ATOM 1340 O O . THR A 1 192 ? -5.059 4.817 -3.904 1.00 95.25 192 THR A O 1
ATOM 1343 N N . VAL A 1 193 ? -3.688 5.709 -5.448 1.00 94.94 193 VAL A N 1
ATOM 1344 C CA . VAL A 1 193 ? -2.545 5.908 -4.554 1.00 94.94 193 VAL A CA 1
ATOM 1345 C C . VAL A 1 193 ? -2.482 7.382 -4.178 1.00 94.94 193 VAL A C 1
ATOM 1347 O O . VAL A 1 193 ? -2.031 8.222 -4.964 1.00 94.94 193 VAL A O 1
ATOM 1350 N N . ASP A 1 194 ? -2.938 7.705 -2.973 1.00 90.81 194 ASP A N 1
ATOM 1351 C CA . ASP A 1 194 ? -2.991 9.091 -2.497 1.00 90.81 194 ASP A CA 1
ATOM 1352 C C . ASP A 1 194 ? -1.618 9.609 -2.067 1.00 90.81 194 ASP A C 1
ATOM 1354 O O . ASP A 1 194 ? -1.271 10.758 -2.340 1.00 90.81 194 ASP A O 1
ATOM 1358 N N . TYR A 1 195 ? -0.800 8.744 -1.465 1.00 88.75 195 TYR A N 1
ATOM 1359 C CA . TYR A 1 195 ? 0.502 9.112 -0.927 1.00 88.75 195 TYR A CA 1
ATOM 1360 C C . TYR A 1 195 ? 1.588 8.104 -1.299 1.00 88.75 195 TYR A C 1
ATOM 1362 O O . TYR A 1 195 ? 1.406 6.893 -1.198 1.00 88.75 195 TYR A O 1
ATOM 1370 N N . ARG A 1 196 ? 2.750 8.630 -1.689 1.00 89.94 196 ARG A N 1
ATOM 1371 C CA . ARG A 1 196 ? 4.014 7.898 -1.752 1.00 89.94 196 ARG A CA 1
ATOM 1372 C C . ARG A 1 196 ? 5.164 8.888 -1.610 1.00 89.94 196 ARG A C 1
ATOM 1374 O O . ARG A 1 196 ? 5.197 9.884 -2.330 1.00 89.94 196 ARG A O 1
ATOM 1381 N N . LEU A 1 197 ? 6.107 8.581 -0.725 1.00 89.88 197 LEU A N 1
ATOM 1382 C CA . LEU A 1 197 ? 7.373 9.293 -0.584 1.00 89.88 197 LEU A CA 1
ATOM 1383 C C . LEU A 1 197 ? 8.500 8.268 -0.636 1.00 89.88 197 LEU A C 1
ATOM 1385 O O . LEU A 1 197 ? 8.594 7.410 0.239 1.00 89.88 197 LEU A O 1
ATOM 1389 N N . LEU A 1 198 ? 9.342 8.349 -1.662 1.00 90.44 198 LEU A N 1
ATOM 1390 C CA . LEU A 1 198 ? 10.565 7.565 -1.710 1.00 90.44 198 LEU A CA 1
ATOM 1391 C C . LEU A 1 198 ? 11.668 8.323 -0.977 1.00 90.44 198 LEU A C 1
ATOM 1393 O O . LEU A 1 198 ? 11.861 9.519 -1.201 1.00 90.44 198 LEU A O 1
ATOM 1397 N N . THR A 1 199 ? 12.398 7.627 -0.112 1.00 89.38 199 THR A N 1
ATOM 1398 C CA . THR A 1 199 ? 13.507 8.203 0.650 1.00 89.38 199 THR A CA 1
ATOM 1399 C C . THR A 1 199 ? 14.795 7.460 0.333 1.00 89.38 199 THR A C 1
ATOM 1401 O O . THR A 1 199 ? 14.858 6.234 0.419 1.00 89.38 199 THR A O 1
ATOM 1404 N N . ALA A 1 200 ? 15.836 8.201 -0.037 1.00 87.25 200 ALA A N 1
ATOM 1405 C CA . ALA A 1 200 ? 17.154 7.638 -0.284 1.00 87.25 200 ALA A CA 1
ATOM 1406 C C . ALA A 1 200 ? 17.744 7.047 1.011 1.00 87.25 200 ALA A C 1
ATOM 1408 O O . ALA A 1 200 ? 17.527 7.625 2.081 1.00 87.25 200 ALA A O 1
ATOM 1409 N N . PRO A 1 201 ? 18.552 5.974 0.936 1.00 82.12 201 PRO A N 1
ATOM 1410 C CA . PRO A 1 201 ? 19.193 5.384 2.110 1.00 82.12 201 PRO A CA 1
ATOM 1411 C C . PRO A 1 201 ? 20.049 6.375 2.921 1.00 82.12 201 PRO A C 1
ATOM 1413 O O . PRO A 1 201 ? 20.742 7.218 2.348 1.00 82.12 201 PRO A O 1
ATOM 1416 N N . GLY A 1 202 ? 20.058 6.191 4.248 1.00 72.19 202 GLY A N 1
ATOM 1417 C CA . GLY A 1 202 ? 20.829 6.987 5.220 1.00 72.19 202 GLY A CA 1
ATOM 1418 C C . GLY A 1 202 ? 20.118 8.278 5.669 1.00 72.19 202 GLY A C 1
ATOM 1419 O O . GLY A 1 202 ? 19.199 8.706 4.985 1.00 72.19 202 GLY A O 1
ATOM 1420 N N . PRO A 1 203 ? 20.476 8.878 6.822 1.00 60.34 203 PRO A N 1
ATOM 1421 C CA . PRO A 1 203 ? 20.037 10.218 7.233 1.00 60.34 203 PRO A CA 1
ATOM 1422 C C . PRO A 1 203 ? 20.923 11.350 6.689 1.00 60.34 203 PRO A C 1
ATOM 1424 O O . PRO A 1 203 ? 22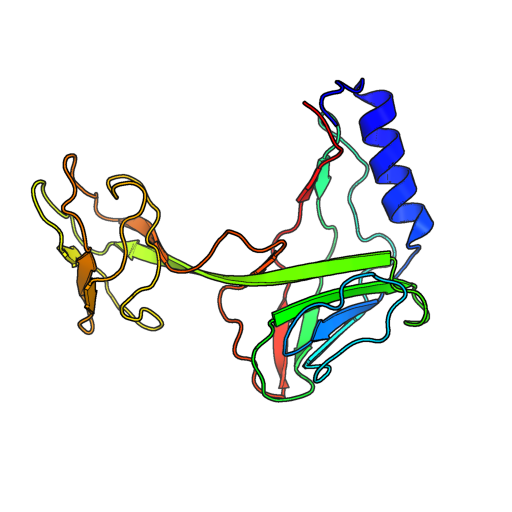.129 11.132 6.436 1.00 60.34 203 PRO A O 1
#

Secondary structure (DSSP, 8-state):
------HHHHHHHHHHHHHHH-SSPEEEEEESPPPSSTTSPP-S-EEEEEEPPSS-BPPPBTTTEEEB-S--EEEE-S-EEEEEEEEE-TTS-SEEEEEEEEEEEEEEEEE-BPSSEEEEEES--TT--TT-BEESTTPPTT-BEEEE-SSEEEEEEEESS-B-TT-EEEEE---SSEEES--EE-TT-EEE----EEE-S--

Mean predicted aligned error: 4.72 Å

pLDDT: mean 94.48, std 5.78, range [56.56, 98.62]

Solvent-accessible surface area (backbone atoms only — not comparable to full-atom values): 10645 Å² total; per-residue (Å²): 129,100,56,77,51,57,50,70,59,22,20,49,53,48,50,48,52,49,64,70,44,45,53,30,23,28,40,35,31,20,23,55,68,65,58,97,48,51,88,51,72,86,48,71,48,73,27,30,59,24,64,36,40,62,69,39,59,43,78,47,39,95,72,13,34,30,38,64,34,80,72,40,52,28,45,24,70,33,69,47,47,47,26,14,38,37,36,20,21,56,87,62,77,52,49,78,42,69,37,40,38,25,41,35,41,71,48,55,22,66,36,67,26,63,51,81,38,33,57,43,36,30,82,58,41,85,91,69,55,74,66,34,36,43,47,41,78,42,51,50,90,86,24,25,29,65,39,74,50,70,36,36,39,31,40,67,49,55,16,81,79,20,31,60,51,72,40,63,36,33,41,37,42,79,86,36,76,37,72,30,72,67,38,74,43,46,55,72,40,78,47,71,61,89,78,52,73,50,67,38,79,53,112